Protein AF-A0A2M8G5U4-F1 (afdb_monomer)

Solvent-accessible surface area (backbone atoms only — not comparable to full-atom values): 11042 Å² total; per-residue (Å²): 136,92,86,75,93,82,59,71,78,58,53,56,62,58,50,61,68,70,54,58,70,67,61,55,54,51,52,50,53,53,51,52,53,51,50,48,44,66,64,45,45,56,54,50,53,53,50,54,53,47,53,55,52,69,68,49,70,50,72,63,60,61,50,44,67,61,47,53,58,54,68,70,68,48,80,87,86,58,86,77,74,82,87,77,44,74,33,78,50,57,68,42,53,62,38,82,80,52,45,62,57,52,52,51,54,42,56,74,68,64,42,69,32,37,41,36,67,15,19,52,23,77,44,15,44,57,67,55,51,46,54,51,46,47,62,49,62,74,66,78,54,57,70,46,73,36,55,22,62,31,24,20,21,71,72,97,56,80,38,55,64,42,41,36,74,73,77,41,72,60,58,54,69,52,76,56,93,96,44,81,46,77,48,75,56,78,58,115

pLDDT: mean 82.1, std 15.96, range [42.84, 98.25]

InterPro domains:
  IPR004843 Calcineurin-like, phosphoesterase domain [PF00149] (84-174)
  IPR029052 Metallo-dependent phosphatase-like [G3DSA:3.60.21.10] (84-187)
  IPR029052 Metallo-dependent phosphatase-like [SSF56300] (84-188)
  IPR051918 Serine/threonine-protein phosphatase CPPED1 [PTHR43143] (97-186)

Sequence (188 aa):
MKTSHRQSKNNFARWMQKIPAFFKVLGFIIFLTLIFIIIYGPQKAWWEAKSEIEGFVSPTGYAQSFIDPLLKSGPKDQPSEIQFKVGLVSDSHADAQYYPKILEKIKEEKVNFIIHLGDFVDAGSIKDLTEAKKLLDDLDIKYYTVCGNHDHNFWPVRETKNYQSVFGDLYYSFDYQNVHFTILNNSS

Secondary structure (DSSP, 8-state):
---STTSHHHHHHHHHTTS-HHHHHHHHHHHHHHHHHHHHHHHHHHHHHHHHHHHS--HHHHHHHHHHHHHHHS-SSS-------EEEE---TT-TTTHHHHHHHHHHTT-SEEEE-S--SSS--HHHHHHHHHHHHTTTS-EEE---STTSB-SSS-BSHHHHHHH--SSEEEEETTEEEEE-----

Foldseek 3Di:
DDDDPPPPVVVVVVVVVPDPPVVVVVVVVVVVVVVCCVVCVVVVVVVVVVVVVVVCPDPVNVVCVVVVVVVVPPDPPDDPDPPFAEAEEEQCQLVPPPPLVSLVVSVVVVGQEYEYEENQHQALDLVSLQVSVVSVVVSVHHYHYAYALRNFHNPDDRHCVSVCVRRNDNWDWDDDDPDIGTHHYPRD

Nearest PDB structures (foldseek):
  3pg8-assembly1_A  TM=6.797E-01  e=4.425E-01  Thermotoga maritima
  2wo5-assembly1_B  TM=5.069E-01  e=6.114E-01  Escherichia coli BL21(DE3)
  8ih8-assembly1_A  TM=5.401E-01  e=1.512E+00  Mycobacterium tuberculosis H37Rv
  7l9r-assembly1_B-2  TM=3.731E-01  e=4.721E-01  Entamoeba histolytica HM-1:IMSS
  3lch-assembly1_C  TM=5.963E-01  e=6.272E+00  Escherichia coli K-12

Organism: NCBI:txid1975076

Mean predicted aligned error: 16.03 Å

Radius of gyration: 31.76 Å; Cα contacts (8 Å, |Δi|>4): 192; chains: 1; bounding box: 89×72×50 Å

Structure (mmCIF, N/CA/C/O backbone):
data_AF-A0A2M8G5U4-F1
#
_entry.id   AF-A0A2M8G5U4-F1
#
loop_
_atom_site.group_PDB
_atom_site.id
_atom_site.type_symbol
_atom_site.label_atom_id
_atom_site.label_alt_id
_atom_site.label_comp_id
_atom_site.label_asym_id
_atom_site.label_entity_id
_atom_site.label_seq_id
_atom_site.pdbx_PDB_ins_code
_atom_site.Cartn_x
_atom_site.Cartn_y
_atom_site.Cartn_z
_atom_site.occupancy
_atom_site.B_iso_or_equiv
_atom_site.auth_seq_id
_atom_site.auth_comp_id
_atom_site.auth_asym_id
_atom_site.auth_atom_id
_atom_site.pdbx_PDB_model_num
ATOM 1 N N . MET A 1 1 ? 68.588 48.651 -3.001 1.00 42.84 1 MET A N 1
ATOM 2 C CA . MET A 1 1 ? 67.957 49.725 -3.803 1.00 42.84 1 MET A CA 1
ATOM 3 C C . MET A 1 1 ? 66.455 49.474 -3.869 1.00 42.84 1 MET A C 1
ATOM 5 O O . MET A 1 1 ? 66.050 48.407 -4.307 1.00 42.84 1 MET A O 1
ATOM 9 N N . LYS A 1 2 ? 65.642 50.409 -3.357 1.00 53.12 2 LYS A N 1
ATOM 10 C CA . LYS A 1 2 ? 64.173 50.429 -3.479 1.00 53.12 2 LYS A CA 1
ATOM 11 C C . LYS A 1 2 ? 63.805 51.003 -4.850 1.00 53.12 2 LYS A C 1
ATOM 13 O O . LYS A 1 2 ? 64.238 52.121 -5.086 1.00 53.12 2 LYS A O 1
ATOM 18 N N . THR A 1 3 ? 62.981 50.301 -5.639 1.00 55.31 3 THR A N 1
ATOM 19 C CA . THR A 1 3 ? 61.895 50.829 -6.510 1.00 55.31 3 THR A CA 1
ATOM 20 C C . THR A 1 3 ? 61.484 49.789 -7.566 1.00 55.31 3 THR A C 1
ATOM 22 O O . THR A 1 3 ? 62.204 49.561 -8.525 1.00 55.31 3 THR A O 1
ATOM 25 N N . SER A 1 4 ? 60.290 49.198 -7.453 1.00 55.97 4 SER A N 1
ATOM 26 C CA . SER A 1 4 ? 59.566 48.707 -8.653 1.00 55.97 4 SER A CA 1
ATOM 27 C C . SER A 1 4 ? 58.063 48.485 -8.437 1.00 55.97 4 SER A C 1
ATOM 29 O O . SER A 1 4 ? 57.297 48.469 -9.393 1.00 55.97 4 SER A O 1
ATOM 31 N N . HIS A 1 5 ? 57.576 48.418 -7.194 1.00 52.91 5 HIS A N 1
ATOM 32 C CA . HIS A 1 5 ? 56.178 48.059 -6.912 1.00 52.91 5 HIS A CA 1
ATOM 33 C C . HIS A 1 5 ? 55.149 49.215 -6.943 1.00 52.91 5 HIS A C 1
ATOM 35 O O . HIS A 1 5 ? 54.080 49.116 -6.346 1.00 52.91 5 HIS A O 1
ATOM 41 N N . ARG A 1 6 ? 55.441 50.332 -7.633 1.00 52.75 6 ARG A N 1
ATOM 42 C CA . ARG A 1 6 ? 54.547 51.515 -7.719 1.00 52.75 6 ARG A CA 1
ATOM 43 C C . ARG A 1 6 ? 54.184 51.930 -9.154 1.00 52.75 6 ARG A C 1
ATOM 45 O O . ARG A 1 6 ? 53.763 53.061 -9.365 1.00 52.75 6 ARG A O 1
ATOM 52 N N . GLN A 1 7 ? 54.354 51.051 -10.147 1.00 56.25 7 GLN A N 1
ATOM 53 C CA . GLN A 1 7 ? 54.157 51.413 -11.562 1.00 56.25 7 GLN A CA 1
ATOM 54 C C . GLN A 1 7 ? 52.876 50.848 -12.207 1.00 56.25 7 GLN A C 1
ATOM 56 O O . GLN A 1 7 ? 52.373 51.452 -13.150 1.00 56.25 7 GLN A O 1
ATOM 61 N N . SER A 1 8 ? 52.280 49.761 -11.695 1.00 56.25 8 SER A N 1
ATOM 62 C CA . SER A 1 8 ? 51.132 49.118 -12.369 1.00 56.25 8 SER A CA 1
ATOM 63 C C . SER A 1 8 ? 49.784 49.822 -12.148 1.00 56.25 8 SER A C 1
ATOM 65 O O . SER A 1 8 ? 48.989 49.916 -13.082 1.00 56.25 8 SER A O 1
ATOM 67 N N . LYS A 1 9 ? 49.532 50.400 -10.962 1.00 54.56 9 LYS A N 1
ATOM 68 C CA . LYS A 1 9 ? 48.259 51.093 -10.656 1.00 54.56 9 LYS A CA 1
ATOM 69 C C . LYS A 1 9 ? 48.030 52.359 -11.496 1.00 54.56 9 LYS A C 1
ATOM 71 O O . LYS A 1 9 ? 46.889 52.740 -11.736 1.00 54.56 9 LYS A O 1
ATOM 76 N N . ASN A 1 10 ? 49.098 52.978 -12.001 1.00 59.03 10 ASN A N 1
ATOM 77 C CA . ASN A 1 10 ? 49.014 54.228 -12.763 1.00 59.03 10 ASN A CA 1
ATOM 78 C C . ASN A 1 10 ? 48.713 54.009 -14.256 1.00 59.03 10 ASN A C 1
ATOM 80 O O . ASN A 1 10 ? 48.224 54.923 -14.917 1.00 59.03 10 ASN A O 1
ATOM 84 N N . ASN A 1 11 ? 48.961 52.809 -14.791 1.00 63.50 11 ASN A N 1
ATOM 85 C CA . ASN A 1 11 ? 48.770 52.526 -16.217 1.00 63.50 11 ASN A CA 1
ATOM 86 C C . ASN A 1 11 ? 47.289 52.361 -16.582 1.00 63.50 11 ASN A C 1
ATOM 88 O O . ASN A 1 11 ? 46.861 52.833 -17.633 1.00 63.50 11 ASN A O 1
ATOM 92 N N . PHE A 1 12 ? 46.491 51.776 -15.687 1.00 66.31 12 PHE A N 1
ATOM 93 C CA . PHE A 1 12 ? 45.056 51.592 -15.902 1.00 66.31 12 PHE A CA 1
ATOM 94 C C . PHE A 1 12 ? 44.285 52.920 -15.877 1.00 66.31 12 PHE A C 1
ATOM 96 O O . PHE A 1 12 ? 43.531 53.219 -16.800 1.00 66.31 12 PHE A O 1
ATOM 103 N N . ALA A 1 13 ? 44.535 53.771 -14.875 1.00 68.00 13 ALA A N 1
ATOM 104 C CA . ALA A 1 13 ? 43.906 55.090 -14.777 1.00 68.00 13 ALA A CA 1
ATOM 105 C C . ALA A 1 13 ? 44.233 55.982 -15.992 1.00 68.00 13 ALA A C 1
ATOM 107 O O . ALA A 1 13 ? 43.374 56.698 -16.505 1.00 68.00 13 ALA A O 1
ATOM 108 N N . ARG A 1 14 ? 45.467 55.890 -16.500 1.00 67.12 14 ARG A N 1
ATOM 109 C CA . ARG A 1 14 ? 45.939 56.653 -17.662 1.00 67.12 14 ARG A CA 1
ATOM 110 C C . ARG A 1 14 ? 45.396 56.112 -18.991 1.00 67.12 14 ARG A C 1
ATOM 112 O O . ARG A 1 14 ? 45.185 56.884 -19.921 1.00 67.12 14 ARG A O 1
ATOM 119 N N . TRP A 1 15 ? 45.127 54.809 -19.078 1.00 66.81 15 TRP A N 1
ATOM 120 C CA . TRP A 1 15 ? 44.434 54.187 -20.210 1.00 66.81 15 TRP A CA 1
ATOM 121 C C . TRP A 1 15 ? 42.936 54.535 -20.225 1.00 66.81 15 TRP A C 1
ATOM 123 O O . TRP A 1 15 ? 42.412 54.940 -21.260 1.00 66.81 15 TRP A O 1
ATOM 133 N N . MET A 1 16 ? 42.277 54.530 -19.060 1.00 64.44 16 MET A N 1
ATOM 134 C CA . MET A 1 16 ? 40.883 54.972 -18.890 1.00 64.44 16 MET A CA 1
ATOM 135 C C . MET A 1 16 ? 40.661 56.424 -19.335 1.00 64.44 16 MET A C 1
ATOM 137 O O . MET A 1 16 ? 39.598 56.766 -19.852 1.00 64.44 16 MET A O 1
ATOM 141 N N . GLN A 1 17 ? 41.658 57.300 -19.191 1.00 71.62 17 GLN A N 1
ATOM 142 C CA . GLN A 1 17 ? 41.578 58.681 -19.681 1.00 71.62 17 GLN A CA 1
ATOM 143 C C . GLN A 1 17 ? 41.544 58.793 -21.216 1.00 71.62 17 GLN A C 1
ATOM 145 O O . GLN A 1 17 ? 40.996 59.769 -21.715 1.00 71.62 17 GLN A O 1
ATOM 150 N N . LYS A 1 18 ? 42.051 57.797 -21.958 1.00 71.25 18 LYS A N 1
ATOM 151 C CA . LYS A 1 18 ? 42.082 57.789 -23.435 1.00 71.25 18 LYS A CA 1
ATOM 152 C C . LYS A 1 18 ? 40.804 57.258 -24.090 1.00 71.25 18 LYS A C 1
ATOM 154 O O . LYS A 1 18 ? 40.656 57.374 -25.302 1.00 71.25 18 LYS A O 1
ATOM 159 N N . ILE A 1 19 ? 39.889 56.679 -23.314 1.00 72.56 19 ILE A N 1
ATOM 160 C CA . ILE A 1 19 ? 38.604 56.196 -23.826 1.00 72.56 19 ILE A CA 1
ATOM 161 C C . ILE A 1 19 ? 37.697 57.409 -24.109 1.00 72.56 19 ILE A C 1
ATOM 163 O O . ILE A 1 19 ? 37.487 58.214 -23.188 1.00 72.56 19 ILE A O 1
ATOM 167 N N . PRO A 1 20 ? 37.138 57.548 -25.331 1.00 76.00 20 PRO A N 1
ATOM 168 C CA . PRO A 1 20 ? 36.215 58.631 -25.665 1.00 76.00 20 PRO A CA 1
ATOM 169 C C . PRO A 1 20 ? 35.034 58.671 -24.691 1.00 76.00 20 PRO A C 1
ATOM 171 O O . PRO A 1 20 ? 34.515 57.625 -24.299 1.00 76.00 20 PRO A O 1
ATOM 174 N N . ALA A 1 21 ? 34.588 59.872 -24.309 1.00 71.25 21 ALA A N 1
ATOM 175 C CA . ALA A 1 21 ? 33.538 60.061 -23.301 1.00 71.25 21 ALA A CA 1
ATOM 176 C C . ALA A 1 21 ? 32.257 59.258 -23.603 1.00 71.25 21 ALA A C 1
ATOM 178 O O . ALA A 1 21 ? 31.647 58.710 -22.689 1.00 71.25 21 ALA A O 1
ATOM 179 N N . PHE A 1 22 ? 31.920 59.098 -24.887 1.00 67.75 22 PHE A N 1
ATOM 180 C CA . PHE A 1 22 ? 30.793 58.291 -25.354 1.00 67.75 22 PHE A CA 1
ATOM 181 C C . PHE A 1 22 ? 30.828 56.834 -24.854 1.00 67.75 22 PHE A C 1
ATOM 183 O O . PHE A 1 22 ? 29.831 56.337 -24.340 1.00 67.75 22 PHE A O 1
ATOM 190 N N . PHE A 1 23 ? 31.985 56.164 -24.903 1.00 68.06 23 PHE A N 1
ATOM 191 C CA . PHE A 1 23 ? 32.111 54.769 -24.458 1.00 68.06 23 PHE A CA 1
ATOM 192 C C . PHE A 1 23 ? 32.043 54.619 -22.932 1.00 68.06 23 PHE A C 1
ATOM 194 O O . PHE A 1 23 ? 31.631 53.572 -22.437 1.00 68.06 23 PHE A O 1
ATOM 201 N N . LYS A 1 24 ? 32.388 55.669 -22.176 1.00 69.19 24 LYS A N 1
ATOM 202 C CA . LYS A 1 24 ? 32.232 55.688 -20.711 1.00 69.19 24 LYS A CA 1
ATOM 203 C C . LYS A 1 24 ? 30.765 55.798 -20.311 1.00 69.19 24 LYS A C 1
ATOM 205 O O . LYS A 1 24 ? 30.331 55.087 -19.412 1.00 69.19 24 LYS A O 1
ATOM 210 N N . VAL A 1 25 ? 30.007 56.650 -21.003 1.00 76.19 25 VAL A N 1
ATOM 211 C CA . VAL A 1 25 ? 28.562 56.803 -20.786 1.00 76.19 25 VAL A CA 1
ATOM 212 C C . VAL A 1 25 ? 27.826 55.528 -21.196 1.00 76.19 25 VAL A C 1
ATOM 214 O O . VAL A 1 25 ? 27.019 55.022 -20.423 1.00 76.19 25 VAL A O 1
ATOM 217 N N . LEU A 1 26 ? 28.162 54.950 -22.353 1.00 76.62 26 LEU A N 1
ATOM 218 C CA . LEU A 1 26 ? 27.550 53.705 -22.819 1.00 76.62 26 LEU A CA 1
ATOM 219 C C . LEU A 1 26 ? 27.842 52.527 -21.875 1.00 76.62 26 LEU A C 1
ATOM 221 O O . LEU A 1 26 ? 26.929 51.790 -21.514 1.00 76.62 26 LEU A O 1
ATOM 225 N N . GLY A 1 27 ? 29.089 52.384 -21.414 1.00 76.88 27 GLY A N 1
ATOM 226 C CA . GLY A 1 27 ? 29.456 51.361 -20.431 1.00 76.88 27 GLY A CA 1
ATOM 227 C C . GLY A 1 27 ? 28.743 51.540 -19.087 1.00 76.88 27 GLY A C 1
ATOM 228 O O . GLY A 1 27 ? 28.325 50.557 -18.479 1.00 76.88 27 GLY A O 1
ATOM 229 N N . PHE A 1 28 ? 28.541 52.785 -18.648 1.00 79.12 28 PHE A N 1
ATOM 230 C CA . PHE A 1 28 ? 27.794 53.090 -17.429 1.00 79.12 28 PHE A CA 1
ATOM 231 C C . PHE A 1 28 ? 26.299 52.763 -17.562 1.00 79.12 28 PHE A C 1
ATOM 233 O O . PHE A 1 28 ? 25.725 52.181 -16.646 1.00 79.12 28 PHE A O 1
ATOM 240 N N . ILE A 1 29 ? 25.683 53.054 -18.713 1.00 84.25 29 ILE A N 1
ATOM 241 C CA . ILE A 1 29 ? 24.286 52.682 -18.990 1.00 84.25 29 ILE A CA 1
ATOM 242 C C . ILE A 1 29 ? 24.127 51.159 -18.968 1.00 84.25 29 ILE A C 1
ATOM 244 O O . ILE A 1 29 ? 23.244 50.664 -18.272 1.00 84.25 29 ILE A O 1
ATOM 248 N N . ILE A 1 30 ? 25.016 50.418 -19.644 1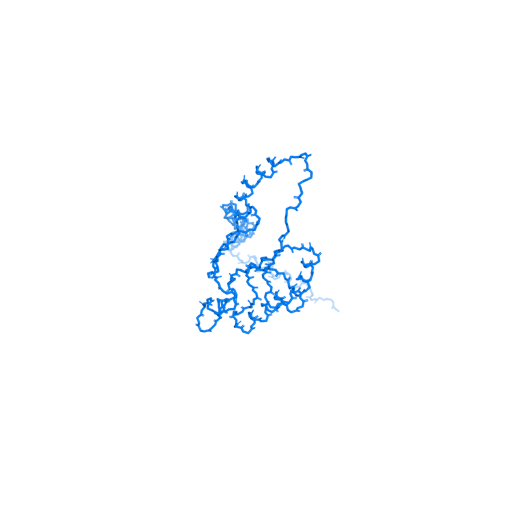.00 84.12 30 ILE A N 1
ATOM 249 C CA . ILE A 1 30 ? 24.994 48.945 -19.656 1.00 84.12 30 ILE A CA 1
ATOM 250 C C . ILE A 1 30 ? 25.124 48.389 -18.231 1.00 84.12 30 ILE A C 1
ATOM 252 O O . ILE A 1 30 ? 24.361 47.506 -17.836 1.00 84.12 30 ILE A O 1
ATOM 256 N N . PHE A 1 31 ? 26.045 48.938 -17.436 1.00 81.56 31 PHE A N 1
ATOM 257 C CA . PHE A 1 31 ? 26.243 48.545 -16.041 1.00 81.56 31 PHE A CA 1
ATOM 258 C C . PHE A 1 31 ? 24.991 48.776 -15.181 1.00 81.56 31 PHE A C 1
ATOM 260 O O . PHE A 1 31 ? 24.597 47.884 -14.429 1.00 81.56 31 PHE A O 1
ATOM 267 N N . LEU A 1 32 ? 24.318 49.921 -15.333 1.00 86.69 32 LEU A N 1
ATOM 268 C CA . LEU A 1 32 ? 23.066 50.202 -14.625 1.00 86.69 32 LEU A CA 1
ATOM 269 C C . LEU A 1 32 ? 21.927 49.271 -15.060 1.00 86.69 32 LEU A C 1
ATOM 271 O O . LEU A 1 32 ? 21.192 48.784 -14.203 1.00 86.69 32 LEU A O 1
ATOM 275 N N . THR A 1 33 ? 21.802 48.960 -16.354 1.00 82.00 33 THR A N 1
ATOM 276 C CA . THR A 1 33 ? 20.812 47.974 -16.823 1.00 82.00 33 THR A CA 1
ATOM 277 C C . THR A 1 33 ? 21.080 46.572 -16.280 1.00 82.00 33 THR A C 1
ATOM 279 O O . THR A 1 33 ? 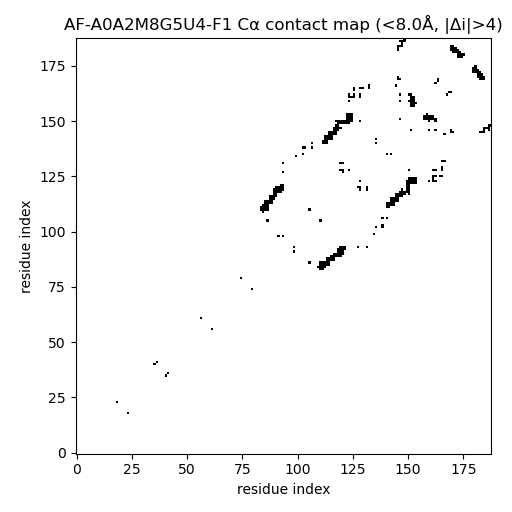20.136 45.888 -15.896 1.00 82.00 33 THR A O 1
ATOM 282 N N . LEU A 1 34 ? 22.344 46.148 -16.175 1.00 82.12 34 LEU A N 1
ATOM 283 C CA . LEU A 1 34 ? 22.690 44.848 -15.592 1.00 82.12 34 LEU A CA 1
ATOM 284 C C . LEU A 1 34 ? 22.364 44.792 -14.094 1.00 82.12 34 LEU A C 1
ATOM 286 O O . LEU A 1 34 ? 21.792 43.805 -13.639 1.00 82.12 34 LEU A O 1
ATOM 290 N N . ILE A 1 35 ? 22.646 45.860 -13.339 1.00 82.88 35 ILE A N 1
ATOM 291 C CA . ILE A 1 35 ? 22.245 45.968 -11.926 1.00 82.88 35 ILE A CA 1
ATOM 292 C C . ILE A 1 35 ? 20.723 45.899 -11.787 1.00 82.88 35 ILE A C 1
ATOM 294 O O . ILE A 1 35 ? 20.221 45.184 -10.924 1.00 82.88 35 ILE A O 1
ATOM 298 N N . PHE A 1 36 ? 19.984 46.601 -12.647 1.00 81.12 36 PHE A N 1
ATOM 299 C CA . PHE A 1 36 ? 18.525 46.581 -12.619 1.00 81.12 36 PHE A CA 1
ATOM 300 C C . PHE A 1 36 ? 17.972 45.171 -12.875 1.00 81.12 36 PHE A C 1
ATOM 302 O O . PHE A 1 36 ? 17.092 44.720 -12.148 1.00 81.12 36 PHE A O 1
ATOM 309 N N . ILE A 1 37 ? 18.530 44.432 -13.839 1.00 80.50 37 ILE A N 1
ATOM 310 C CA . ILE A 1 37 ? 18.148 43.036 -14.104 1.00 80.50 37 ILE A CA 1
ATOM 311 C C . ILE A 1 37 ? 18.493 42.130 -12.915 1.00 80.50 37 ILE A C 1
ATOM 313 O O . ILE A 1 37 ? 17.693 41.272 -12.566 1.00 80.50 37 ILE A O 1
ATOM 317 N N . ILE A 1 38 ? 19.639 42.318 -12.257 1.00 78.81 38 ILE A N 1
ATOM 318 C CA . ILE A 1 38 ? 20.033 41.496 -11.100 1.00 78.81 38 ILE A CA 1
ATOM 319 C C . ILE A 1 38 ? 19.140 41.764 -9.883 1.00 78.81 38 ILE A C 1
ATOM 321 O O . ILE A 1 38 ? 18.803 40.831 -9.163 1.00 78.81 38 ILE A O 1
ATOM 325 N N . ILE A 1 39 ? 18.748 43.018 -9.648 1.00 75.75 39 ILE A N 1
ATOM 326 C CA . ILE A 1 39 ? 17.911 43.385 -8.498 1.00 75.75 39 ILE A CA 1
ATOM 327 C C . ILE A 1 39 ? 16.446 43.009 -8.749 1.00 75.75 39 ILE A C 1
ATOM 329 O O . ILE A 1 39 ? 15.813 42.385 -7.901 1.00 75.75 39 ILE A O 1
ATOM 333 N N . TYR A 1 40 ? 15.904 43.358 -9.916 1.00 74.88 40 TYR A N 1
ATOM 334 C CA . TYR A 1 40 ? 14.467 43.255 -10.186 1.00 74.88 40 TYR A CA 1
ATOM 335 C C . TYR A 1 40 ? 14.074 42.045 -11.036 1.00 74.88 40 TYR A C 1
ATOM 337 O O . TYR A 1 40 ? 12.925 41.611 -10.979 1.00 74.88 40 TYR A O 1
ATOM 345 N N . GLY A 1 41 ? 15.002 41.468 -11.802 1.00 73.31 41 GLY A N 1
ATOM 346 C CA . GLY A 1 41 ? 14.764 40.263 -12.601 1.00 73.31 41 GLY A CA 1
ATOM 347 C C . GLY A 1 41 ? 14.342 39.062 -11.751 1.00 73.31 41 GLY A C 1
ATOM 348 O O . GLY A 1 41 ? 13.304 38.472 -12.052 1.00 73.31 41 GLY A O 1
ATOM 349 N N . PRO A 1 42 ? 15.049 38.742 -10.647 1.00 75.44 42 PRO A N 1
ATOM 350 C CA . PRO A 1 42 ? 14.599 37.723 -9.711 1.00 75.44 42 PRO A CA 1
ATOM 351 C C . PRO A 1 42 ? 13.240 38.100 -9.129 1.00 75.44 42 PRO A C 1
ATOM 353 O O . PRO A 1 42 ? 12.311 37.314 -9.203 1.00 75.44 42 PRO A O 1
ATOM 356 N N . GLN A 1 43 ? 13.060 39.324 -8.639 1.00 69.94 43 GLN A N 1
ATOM 357 C CA . GLN A 1 43 ? 11.813 39.719 -7.984 1.00 69.94 43 GLN A CA 1
ATOM 358 C C . GLN A 1 43 ? 10.573 39.574 -8.889 1.00 69.94 43 GLN A C 1
ATOM 360 O O . GLN A 1 43 ? 9.521 39.154 -8.412 1.00 69.94 43 GLN A O 1
ATOM 365 N N . LYS A 1 44 ? 10.702 39.848 -10.195 1.00 71.88 44 LYS A N 1
ATOM 366 C CA . LYS A 1 44 ? 9.640 39.627 -11.190 1.00 71.88 44 LYS A CA 1
ATOM 367 C C . LYS A 1 44 ? 9.363 38.140 -11.426 1.00 71.88 44 LYS A C 1
ATOM 369 O O . LYS A 1 44 ? 8.206 37.743 -11.396 1.00 71.88 44 LYS A O 1
ATOM 374 N N . ALA A 1 45 ? 10.406 37.325 -11.590 1.00 71.25 45 ALA A N 1
ATOM 375 C CA . ALA A 1 45 ? 10.262 35.875 -11.744 1.00 71.25 45 ALA A CA 1
ATOM 376 C C . ALA A 1 45 ? 9.641 35.225 -10.494 1.00 71.25 45 ALA A C 1
ATOM 378 O O . ALA A 1 45 ? 8.778 34.361 -10.596 1.00 71.25 45 ALA A O 1
ATOM 379 N N . TRP A 1 46 ? 10.028 35.697 -9.308 1.00 59.00 46 TRP A N 1
ATOM 380 C CA . TRP A 1 46 ? 9.442 35.298 -8.031 1.00 59.00 46 TRP A CA 1
ATOM 381 C C . TRP A 1 46 ? 7.975 35.737 -7.904 1.00 59.00 46 TRP A C 1
ATOM 383 O O . TRP A 1 46 ? 7.172 34.989 -7.357 1.00 59.00 46 TRP A O 1
ATOM 393 N N . TRP A 1 47 ? 7.602 36.916 -8.413 1.00 60.50 47 TRP A N 1
ATOM 394 C CA . TRP A 1 47 ? 6.210 37.382 -8.439 1.00 60.50 47 TRP A CA 1
ATOM 395 C C . TRP A 1 47 ? 5.335 36.560 -9.396 1.00 60.50 47 TRP A C 1
ATOM 397 O O . TRP A 1 47 ? 4.245 36.142 -9.017 1.00 60.50 47 TRP A O 1
ATOM 407 N N . GLU A 1 48 ? 5.819 36.292 -10.609 1.00 71.50 48 GLU A N 1
ATOM 408 C CA . GLU A 1 48 ? 5.110 35.479 -11.606 1.00 71.50 48 GLU A CA 1
ATOM 409 C C . GLU A 1 48 ? 4.930 34.035 -11.105 1.00 71.50 48 GLU A C 1
ATOM 411 O O . GLU A 1 48 ? 3.800 33.551 -11.047 1.00 71.50 48 GLU A O 1
ATOM 416 N N . ALA A 1 49 ? 5.993 33.405 -10.591 1.00 64.75 49 ALA A N 1
ATOM 417 C CA . ALA A 1 49 ? 5.921 32.070 -9.992 1.00 64.75 49 ALA A CA 1
ATOM 418 C C . ALA A 1 49 ? 4.988 32.015 -8.770 1.00 64.75 49 ALA A C 1
ATOM 420 O O . ALA A 1 49 ? 4.227 31.065 -8.602 1.00 64.75 49 ALA A O 1
ATOM 421 N N . LYS A 1 50 ? 4.997 33.048 -7.917 1.00 60.84 50 LYS A N 1
ATOM 422 C CA . LYS A 1 50 ? 4.078 33.138 -6.778 1.00 60.84 50 LYS A CA 1
ATOM 423 C C . LYS A 1 50 ? 2.620 33.255 -7.230 1.00 60.84 50 LYS A C 1
ATOM 425 O O . LYS A 1 50 ? 1.771 32.615 -6.627 1.00 60.84 50 LYS A O 1
ATOM 430 N N . SER A 1 51 ? 2.331 34.011 -8.290 1.00 62.62 51 SER A N 1
ATOM 431 C CA . SER A 1 51 ? 0.967 34.135 -8.822 1.00 62.62 51 SER A CA 1
ATOM 432 C C . SER A 1 51 ? 0.435 32.830 -9.430 1.00 62.62 51 SER A C 1
ATOM 434 O O . SER A 1 51 ? -0.747 32.527 -9.282 1.00 62.62 51 SER A O 1
ATOM 436 N N . GLU A 1 52 ? 1.304 32.017 -10.036 1.00 64.25 52 GLU A N 1
ATOM 437 C CA . GLU A 1 52 ? 0.954 30.673 -10.517 1.00 64.25 52 GLU A CA 1
ATOM 438 C C . GLU A 1 52 ? 0.699 29.700 -9.355 1.00 64.25 52 GLU A C 1
ATOM 440 O O . GLU A 1 52 ? -0.261 28.931 -9.394 1.00 64.25 52 GLU A O 1
ATOM 445 N N . ILE A 1 53 ? 1.497 29.780 -8.283 1.00 57.44 53 ILE A N 1
ATOM 446 C CA . ILE A 1 53 ? 1.320 28.974 -7.063 1.00 57.44 53 ILE A CA 1
ATOM 447 C C . ILE A 1 53 ? 0.063 29.392 -6.284 1.00 57.44 53 ILE A C 1
ATOM 449 O O . ILE A 1 53 ? -0.650 28.535 -5.778 1.00 57.44 53 ILE A O 1
ATOM 453 N N . GLU A 1 54 ? -0.240 30.689 -6.190 1.00 55.00 54 GLU A N 1
ATOM 454 C CA . GLU A 1 54 ? -1.443 31.195 -5.510 1.00 55.00 54 GLU A CA 1
ATOM 455 C C . GLU A 1 54 ? -2.727 30.946 -6.322 1.00 55.00 54 GLU A C 1
ATOM 457 O O . GLU A 1 54 ? -3.799 30.789 -5.739 1.00 55.00 54 GLU A O 1
ATOM 462 N N . GLY A 1 55 ? -2.630 30.867 -7.656 1.00 53.56 55 GLY A N 1
ATOM 463 C CA . GLY A 1 55 ? -3.724 30.435 -8.534 1.00 53.56 55 GLY A CA 1
ATOM 464 C C . GLY A 1 55 ? -3.965 28.920 -8.509 1.00 53.56 55 GLY A C 1
ATOM 465 O O . GLY A 1 55 ? -5.086 28.466 -8.747 1.00 53.56 55 GLY A O 1
ATOM 466 N N . PHE A 1 56 ? -2.940 28.134 -8.171 1.00 44.06 56 PHE A N 1
ATOM 467 C CA . PHE A 1 56 ? -3.063 26.713 -7.874 1.00 44.06 56 PHE A CA 1
ATOM 468 C C . PHE A 1 56 ? -3.557 26.543 -6.435 1.00 44.06 56 PHE A C 1
ATOM 470 O O . PHE A 1 56 ? -2.785 26.328 -5.501 1.00 44.06 56 PHE A O 1
ATOM 477 N N . VAL A 1 57 ? -4.876 26.626 -6.239 1.00 52.47 57 VAL A N 1
ATOM 478 C CA . VAL A 1 57 ? -5.490 26.110 -5.010 1.00 52.47 57 VAL A CA 1
ATOM 479 C C . VAL A 1 57 ? -5.106 24.640 -4.938 1.00 52.47 57 VAL A C 1
ATOM 481 O O . VAL A 1 57 ? -5.602 23.824 -5.717 1.00 52.47 57 VAL A O 1
ATOM 484 N N . SER A 1 58 ? -4.186 24.302 -4.036 1.00 45.59 58 SER A N 1
ATOM 485 C CA . SER A 1 58 ? -3.823 22.914 -3.811 1.00 45.59 58 SER A CA 1
ATOM 486 C C . SER A 1 58 ? -5.114 22.132 -3.539 1.00 45.59 58 SER A C 1
ATOM 488 O O . SER A 1 58 ? -5.984 22.630 -2.813 1.00 45.59 58 SER A O 1
ATOM 490 N N . PRO A 1 59 ? -5.280 20.912 -4.078 1.00 53.22 59 PRO A N 1
ATOM 491 C CA . PRO A 1 59 ? -6.460 20.086 -3.806 1.00 53.22 59 PRO A CA 1
ATOM 492 C C . PRO A 1 59 ? -6.768 19.969 -2.302 1.00 53.22 59 PRO A C 1
ATOM 494 O O . PRO A 1 59 ? -7.922 19.840 -1.899 1.00 53.22 59 PRO A O 1
ATOM 497 N N . THR A 1 60 ? -5.734 20.111 -1.467 1.00 53.44 60 THR A N 1
ATOM 498 C CA . THR A 1 60 ? -5.826 20.187 -0.011 1.00 53.44 60 THR A CA 1
ATOM 499 C C . THR A 1 60 ? -6.620 21.393 0.502 1.00 53.44 60 THR A C 1
ATOM 501 O O . THR A 1 60 ? -7.430 21.209 1.399 1.00 53.44 60 THR A O 1
ATOM 504 N N . GLY A 1 61 ? -6.471 22.600 -0.057 1.00 53.09 61 GLY A N 1
ATOM 505 C CA . GLY A 1 61 ? -7.192 23.798 0.401 1.00 53.09 61 GLY A CA 1
ATOM 506 C C . GLY A 1 61 ? -8.690 23.759 0.085 1.00 53.09 61 GLY A C 1
ATOM 507 O O . GLY A 1 61 ? -9.516 24.122 0.924 1.00 53.09 61 GLY A O 1
ATOM 508 N N . TYR A 1 62 ? -9.048 23.244 -1.096 1.00 55.84 62 TYR A N 1
ATOM 509 C CA . TYR A 1 62 ? -10.447 23.014 -1.460 1.00 55.84 62 TYR A CA 1
ATOM 510 C C . TYR A 1 62 ? -11.072 21.950 -0.553 1.00 55.84 62 TYR A C 1
ATOM 512 O O . TYR A 1 62 ? -12.098 22.219 0.068 1.00 55.84 62 TYR A O 1
ATOM 520 N N . ALA A 1 63 ? -10.419 20.796 -0.377 1.00 57.19 63 ALA A N 1
ATOM 521 C CA . ALA A 1 63 ? -10.890 19.744 0.524 1.00 57.19 63 ALA A CA 1
ATOM 522 C C . ALA A 1 63 ? -11.032 20.234 1.978 1.00 57.19 63 ALA A C 1
ATOM 524 O O . ALA A 1 63 ? -12.044 19.956 2.622 1.00 57.19 63 ALA A O 1
ATOM 525 N N . GLN A 1 64 ? -10.078 21.030 2.474 1.00 56.38 64 GLN A N 1
ATOM 526 C CA . GLN A 1 64 ? -10.112 21.573 3.834 1.00 56.38 64 GLN A CA 1
ATOM 527 C C . GLN A 1 64 ? -11.363 22.426 4.085 1.00 56.38 64 GLN A C 1
ATOM 529 O O . GLN A 1 64 ? -11.967 22.329 5.150 1.00 56.38 64 GLN A O 1
ATOM 534 N N . SER A 1 65 ? -11.815 23.195 3.087 1.00 70.88 65 SER A N 1
ATOM 535 C CA . SER A 1 65 ? -13.016 24.035 3.207 1.00 70.88 65 SER A CA 1
ATOM 536 C C . SER A 1 65 ? -14.321 23.244 3.398 1.00 70.88 65 SER A C 1
ATOM 538 O O . SER A 1 65 ? -15.256 23.761 4.011 1.00 70.88 65 SER A O 1
ATOM 540 N N . PHE A 1 66 ? -14.376 21.984 2.946 1.00 67.50 66 PHE A N 1
ATOM 541 C CA . PHE A 1 66 ? -15.504 21.070 3.182 1.00 67.50 66 PHE A CA 1
ATOM 542 C C . PHE A 1 66 ? -15.325 20.232 4.452 1.00 67.50 66 PHE A C 1
ATOM 544 O O . PHE A 1 66 ? -16.303 19.938 5.138 1.00 67.50 66 PHE A O 1
ATOM 551 N N . ILE A 1 67 ? -14.085 19.867 4.786 1.00 60.34 67 ILE A N 1
ATOM 552 C CA . ILE A 1 67 ? -13.759 19.051 5.962 1.00 60.34 67 ILE A CA 1
ATOM 553 C C . ILE A 1 67 ? -13.910 19.863 7.256 1.00 60.34 67 ILE A C 1
ATOM 555 O O . ILE A 1 67 ? -14.451 19.357 8.238 1.00 60.34 67 ILE A O 1
ATOM 559 N N . ASP A 1 68 ? -13.500 21.132 7.267 1.00 73.06 68 ASP A N 1
ATOM 560 C CA . ASP A 1 68 ? -13.521 21.980 8.464 1.00 73.06 68 ASP A CA 1
ATOM 561 C C . ASP A 1 68 ? -14.922 22.157 9.076 1.00 73.06 68 ASP A C 1
ATOM 563 O O . ASP A 1 68 ? -15.056 22.027 10.299 1.00 73.06 68 ASP A O 1
ATOM 567 N N . PRO A 1 69 ? -15.985 22.439 8.297 1.00 74.25 69 PRO A N 1
ATOM 568 C CA . PRO A 1 69 ? -17.347 22.469 8.820 1.00 74.25 69 PRO A CA 1
ATOM 569 C C . PRO A 1 69 ? -17.807 21.112 9.360 1.00 74.25 69 PRO A C 1
ATOM 571 O O . PRO A 1 69 ? -18.434 21.072 10.417 1.00 74.25 69 PRO A O 1
ATOM 574 N N . LEU A 1 70 ? -17.457 20.009 8.686 1.00 64.94 70 LEU A N 1
ATOM 575 C CA . LEU A 1 70 ? -17.831 18.652 9.098 1.00 64.94 70 LEU A CA 1
ATOM 576 C C . LEU A 1 70 ? -17.185 18.280 10.438 1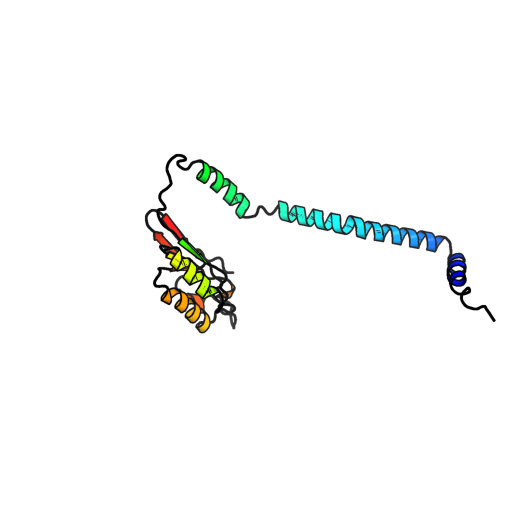.00 64.94 70 LEU A C 1
ATOM 578 O O . LEU A 1 70 ? -17.894 17.875 11.360 1.00 64.94 70 LEU A O 1
ATOM 582 N N . LEU A 1 71 ? -15.882 18.533 10.597 1.00 63.75 71 LEU A N 1
ATOM 583 C CA . LEU A 1 71 ? -15.158 18.331 11.857 1.00 63.75 71 LEU A CA 1
ATOM 584 C C . LEU A 1 71 ? -15.703 19.213 12.989 1.00 63.75 71 LEU A C 1
ATOM 586 O O . LEU A 1 71 ? -15.798 18.773 14.132 1.00 63.75 71 LEU A O 1
ATOM 590 N N . LYS A 1 72 ? -16.101 20.455 12.686 1.00 69.44 72 LYS A N 1
ATOM 591 C CA . LYS A 1 72 ? -16.680 21.382 13.675 1.00 69.44 72 LYS A CA 1
ATOM 592 C C . LYS A 1 72 ? -18.121 21.041 14.063 1.00 69.44 72 LYS A C 1
ATOM 594 O O . LYS A 1 72 ? -18.552 21.481 15.129 1.00 69.44 72 LYS A O 1
ATOM 599 N N . SER A 1 73 ? -18.849 20.319 13.212 1.00 67.56 73 SER A N 1
ATOM 600 C CA . SER A 1 73 ? -20.248 19.916 13.419 1.00 67.56 73 SER A CA 1
ATOM 601 C C . SER A 1 73 ? -20.420 18.567 14.122 1.00 67.56 73 SER A C 1
ATOM 603 O O . SER A 1 73 ? -21.533 18.235 14.526 1.00 67.56 73 SER A O 1
ATOM 605 N N . GLY A 1 74 ? -19.336 17.799 14.288 1.00 63.25 74 GLY A N 1
ATOM 606 C CA . GLY A 1 74 ? -19.363 16.549 15.041 1.00 63.25 74 GLY A CA 1
ATOM 607 C C . GLY A 1 74 ? -19.760 16.762 16.511 1.00 63.25 74 GLY A C 1
ATOM 608 O O . GLY A 1 74 ? -19.579 17.862 17.045 1.00 63.25 74 GLY A O 1
ATOM 609 N N . PRO A 1 75 ? -20.315 15.738 17.184 1.00 62.38 75 PRO A N 1
ATOM 610 C CA . PRO A 1 75 ? -20.709 15.832 18.588 1.00 62.38 75 PRO A CA 1
ATOM 611 C C . PRO A 1 75 ? -19.499 16.217 19.454 1.00 62.38 75 PRO A C 1
ATOM 613 O O . PRO A 1 75 ? -18.520 15.481 19.525 1.00 62.38 75 PRO A O 1
ATOM 616 N N . LYS A 1 76 ? -19.557 17.396 20.087 1.00 61.31 76 LYS A N 1
ATOM 617 C CA . LYS A 1 76 ? -18.416 18.001 20.800 1.00 61.31 76 LYS A CA 1
ATOM 618 C C . LYS A 1 76 ? -18.206 17.489 22.227 1.00 61.31 76 LYS A C 1
ATOM 620 O O . LYS A 1 76 ? -17.144 17.730 22.790 1.00 61.31 76 LYS A O 1
ATOM 625 N N . ASP A 1 77 ? -19.176 16.759 22.780 1.00 65.88 77 ASP A N 1
ATOM 626 C CA . ASP A 1 77 ? -19.265 16.532 24.230 1.00 65.88 77 ASP A CA 1
ATOM 627 C C . ASP A 1 77 ? -19.247 15.052 24.652 1.00 65.88 77 ASP A C 1
ATOM 629 O O . ASP A 1 77 ? -19.497 14.737 25.814 1.00 65.88 77 ASP A O 1
ATOM 633 N N . GLN A 1 78 ? -18.921 14.128 23.743 1.00 57.34 78 GLN A N 1
ATOM 634 C CA . GLN A 1 78 ? -18.616 12.740 24.107 1.00 57.34 78 GLN A CA 1
ATOM 635 C C . GLN A 1 78 ? -17.275 12.331 23.502 1.00 57.34 78 GLN A C 1
ATOM 637 O O . GLN A 1 78 ? -17.006 12.705 22.359 1.00 57.34 78 GLN A O 1
ATOM 642 N N . PRO A 1 79 ? -16.425 11.572 24.221 1.00 59.00 79 PRO A N 1
ATOM 643 C CA . PRO A 1 79 ? -15.281 10.931 23.593 1.00 59.00 79 PRO A CA 1
ATOM 644 C C . PRO A 1 79 ? -15.821 10.091 22.439 1.00 59.00 79 PRO A C 1
ATOM 646 O O . PRO A 1 79 ? -16.562 9.136 22.665 1.00 59.00 79 PRO A O 1
ATOM 649 N N . SER A 1 80 ? -15.514 10.482 21.204 1.00 68.19 80 SER A N 1
ATOM 650 C CA . SER A 1 80 ? -15.875 9.684 20.043 1.00 68.19 80 SER A CA 1
ATOM 651 C C . SER A 1 80 ? -15.168 8.341 20.182 1.00 68.19 80 SER A C 1
ATOM 653 O O . SER A 1 80 ? -13.937 8.279 20.125 1.00 68.19 80 SER A O 1
ATOM 655 N N . GLU A 1 81 ? -15.937 7.283 20.422 1.00 83.19 81 GLU A N 1
ATOM 656 C CA . GLU A 1 81 ? -15.415 5.925 20.447 1.00 83.19 81 GLU A CA 1
ATOM 657 C C . GLU A 1 81 ? -14.753 5.633 19.094 1.00 83.19 81 GLU A C 1
ATOM 659 O O . GLU A 1 81 ? -15.318 5.915 18.031 1.00 83.19 81 GLU A O 1
ATOM 664 N N . ILE A 1 82 ? -13.521 5.122 19.119 1.00 85.06 82 ILE A N 1
ATOM 665 C CA . ILE A 1 82 ? -12.806 4.754 17.895 1.00 85.06 82 ILE A CA 1
ATOM 666 C C . ILE A 1 82 ? -13.529 3.546 17.290 1.00 85.06 82 ILE A C 1
ATOM 668 O O . ILE A 1 82 ? -13.387 2.435 17.789 1.00 85.06 82 ILE A O 1
ATOM 672 N N . GLN A 1 83 ? -14.288 3.762 16.210 1.00 89.62 83 GLN A N 1
ATOM 673 C CA . GLN A 1 83 ? -15.034 2.693 15.527 1.00 89.62 83 GLN A CA 1
ATOM 674 C C . GLN A 1 83 ? -14.098 1.661 14.876 1.00 89.62 83 GLN A C 1
ATOM 676 O O . GLN A 1 83 ? -14.340 0.454 14.944 1.00 89.62 83 GLN A O 1
ATOM 681 N N . PHE A 1 84 ? -13.019 2.137 14.245 1.00 94.44 84 PHE A N 1
ATOM 682 C CA . PHE A 1 84 ? -11.960 1.314 13.665 1.00 94.44 84 PHE A CA 1
ATOM 683 C C . PHE A 1 84 ? -10.710 2.149 13.355 1.00 94.44 84 PHE A C 1
ATOM 685 O O . PHE A 1 84 ? -10.754 3.380 13.321 1.00 94.44 84 PHE A O 1
ATOM 692 N N . LYS A 1 85 ? -9.589 1.465 13.119 1.00 95.19 85 LYS A N 1
ATOM 693 C CA . LYS A 1 85 ? -8.301 2.040 12.724 1.00 95.19 85 LYS A CA 1
ATOM 694 C C . LYS A 1 85 ? -7.892 1.526 11.345 1.00 95.19 85 LYS A C 1
ATOM 696 O O . LYS A 1 85 ? -7.963 0.324 11.089 1.00 95.19 85 LYS A O 1
ATOM 701 N N . VAL A 1 86 ? -7.404 2.422 10.492 1.00 97.25 86 VAL A N 1
ATOM 702 C CA . VAL A 1 86 ? -6.870 2.094 9.162 1.00 97.25 86 VAL A CA 1
ATOM 703 C C . VAL A 1 86 ? -5.380 2.408 9.136 1.00 97.25 86 VAL A C 1
ATOM 705 O O . VAL A 1 86 ? -4.982 3.512 9.503 1.00 97.25 86 VAL A O 1
ATOM 708 N N . GLY A 1 87 ? -4.559 1.450 8.705 1.00 97.06 87 GLY A N 1
ATOM 709 C CA . GLY A 1 87 ? -3.147 1.690 8.412 1.00 97.06 87 GLY A CA 1
ATOM 710 C C . GLY A 1 87 ? -2.992 2.232 6.995 1.00 97.06 87 GLY A C 1
ATOM 711 O O . GLY A 1 87 ? -3.444 1.587 6.055 1.00 97.06 87 GLY A O 1
ATOM 712 N N . LEU A 1 88 ? -2.362 3.393 6.829 1.00 96.75 88 LEU A N 1
ATOM 713 C CA . LEU A 1 88 ? -2.061 3.963 5.514 1.00 96.75 88 LEU A CA 1
ATOM 714 C C . LEU A 1 88 ? -0.553 3.942 5.276 1.00 96.75 88 LEU A C 1
ATOM 716 O O . LEU A 1 88 ? 0.218 4.370 6.135 1.00 96.75 88 LEU A O 1
ATOM 720 N N . VAL A 1 89 ? -0.146 3.451 4.111 1.00 96.06 89 VAL A N 1
ATOM 721 C CA . VAL A 1 89 ? 1.253 3.390 3.668 1.00 96.06 89 VAL A CA 1
ATOM 722 C C . VAL A 1 89 ? 1.319 3.645 2.159 1.00 96.06 89 VAL A C 1
ATOM 724 O O . VAL A 1 89 ? 0.328 3.458 1.459 1.00 96.06 89 VAL A O 1
ATOM 727 N N . SER A 1 90 ? 2.444 4.143 1.660 1.00 95.69 90 SER A N 1
ATOM 728 C CA . SER A 1 90 ? 2.646 4.511 0.254 1.00 95.69 90 SER A CA 1
ATOM 729 C C . SER A 1 90 ? 4.139 4.543 -0.058 1.00 95.69 90 SER A C 1
ATOM 731 O O . SER A 1 90 ? 4.934 4.589 0.885 1.00 95.69 90 SER A O 1
ATOM 733 N N . ASP A 1 91 ? 4.493 4.553 -1.346 1.00 96.81 91 ASP A N 1
ATOM 734 C CA . ASP A 1 91 ? 5.844 4.854 -1.842 1.00 96.81 91 ASP A CA 1
ATOM 735 C C . ASP A 1 91 ? 6.917 4.001 -1.147 1.00 96.81 91 ASP A C 1
ATOM 737 O O . ASP A 1 91 ? 7.942 4.493 -0.669 1.00 96.81 91 ASP A O 1
ATOM 741 N N . SER A 1 92 ? 6.650 2.699 -1.020 1.00 95.56 92 SER A N 1
ATOM 742 C CA . SER A 1 92 ? 7.569 1.783 -0.348 1.00 95.56 92 SER A CA 1
ATOM 743 C C . SER A 1 92 ? 8.770 1.422 -1.214 1.00 95.56 92 SER A C 1
ATOM 745 O O . SER A 1 92 ? 9.795 1.058 -0.644 1.00 95.56 92 SER A O 1
ATOM 747 N N . HIS A 1 93 ? 8.678 1.544 -2.546 1.00 95.56 93 HIS A N 1
ATOM 748 C CA . HIS A 1 93 ? 9.807 1.418 -3.483 1.00 95.56 93 HIS A CA 1
ATOM 749 C C . HIS A 1 93 ? 10.717 0.200 -3.218 1.00 95.56 93 HIS A C 1
ATOM 751 O O . HIS A 1 93 ? 11.941 0.273 -3.290 1.00 95.56 93 HIS A O 1
ATOM 757 N N . ALA A 1 94 ? 10.118 -0.939 -2.865 1.00 90.81 94 ALA A N 1
ATOM 758 C CA . ALA A 1 94 ? 10.796 -2.181 -2.506 1.00 90.81 94 ALA A CA 1
ATOM 759 C C . ALA A 1 94 ? 11.862 -2.017 -1.399 1.00 90.81 94 ALA A C 1
ATOM 761 O O . ALA A 1 94 ? 12.833 -2.777 -1.341 1.00 90.81 94 ALA A O 1
ATOM 762 N N . ASP A 1 95 ? 11.689 -1.044 -0.498 1.00 93.50 95 ASP A N 1
ATOM 763 C CA . ASP A 1 95 ? 12.635 -0.745 0.573 1.00 93.50 95 ASP A CA 1
ATOM 764 C C . ASP A 1 95 ? 12.682 -1.883 1.602 1.00 93.50 95 ASP A C 1
ATOM 766 O O . ASP A 1 95 ? 11.930 -1.937 2.579 1.00 93.50 95 ASP A O 1
ATOM 770 N N . ALA A 1 96 ? 13.635 -2.792 1.412 1.00 90.94 96 ALA A N 1
ATOM 771 C CA . ALA A 1 96 ? 13.842 -3.938 2.288 1.00 90.94 96 ALA A CA 1
ATOM 772 C C . ALA A 1 96 ? 14.280 -3.562 3.720 1.00 90.94 96 ALA A C 1
ATOM 774 O O . ALA A 1 96 ? 14.237 -4.409 4.614 1.00 90.94 96 ALA A O 1
ATOM 775 N N . GLN A 1 97 ? 14.721 -2.323 3.967 1.00 92.62 97 GLN A N 1
ATOM 776 C CA . GLN A 1 97 ? 15.233 -1.885 5.265 1.00 92.62 97 GLN A CA 1
ATOM 777 C C . GLN A 1 97 ? 14.159 -1.235 6.143 1.00 92.62 97 GLN A C 1
ATOM 779 O O . GLN A 1 97 ? 14.176 -1.431 7.369 1.00 92.62 97 GLN A O 1
ATOM 784 N N . TYR A 1 98 ? 13.297 -0.407 5.556 1.00 93.75 98 TYR A N 1
ATOM 785 C CA . TYR A 1 98 ? 12.337 0.419 6.286 1.00 93.75 98 TYR A CA 1
ATOM 786 C C . TYR A 1 98 ? 10.901 -0.054 6.125 1.00 93.75 98 TYR A C 1
ATOM 788 O O . TYR A 1 98 ? 10.161 0.000 7.109 1.00 93.75 98 TYR A O 1
ATOM 796 N N . TYR A 1 99 ? 10.512 -0.572 4.958 1.00 94.75 99 TYR A N 1
ATOM 797 C CA . TYR A 1 99 ? 9.131 -0.987 4.733 1.00 94.75 99 TYR A CA 1
ATOM 798 C C . TYR A 1 99 ? 8.674 -2.076 5.724 1.00 94.75 99 TYR A C 1
ATOM 800 O O . TYR A 1 99 ? 7.665 -1.848 6.395 1.00 94.75 99 TYR A O 1
ATOM 808 N N . PRO A 1 100 ? 9.437 -3.162 5.988 1.00 94.88 100 PRO A N 1
ATOM 809 C CA . PRO A 1 100 ? 9.053 -4.143 7.010 1.00 94.88 100 PRO A CA 1
ATOM 810 C C . PRO A 1 100 ? 8.868 -3.534 8.408 1.00 94.88 100 PRO A C 1
ATOM 812 O O . PRO A 1 100 ? 7.921 -3.867 9.111 1.00 94.88 100 PRO A O 1
ATOM 815 N N . LYS A 1 101 ? 9.718 -2.573 8.795 1.00 95.38 101 LYS A N 1
ATOM 816 C CA . LYS A 1 101 ? 9.631 -1.901 10.106 1.00 95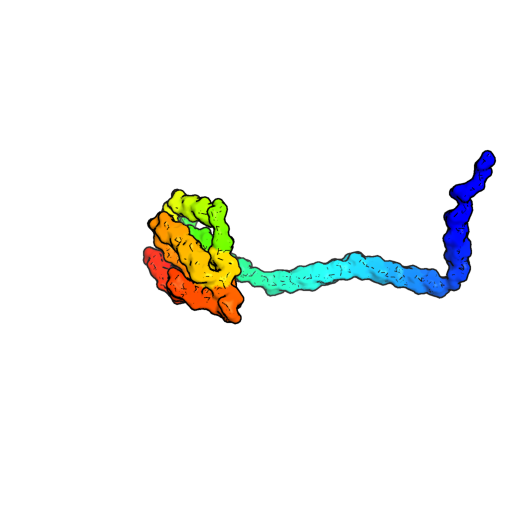.38 101 LYS A CA 1
ATOM 817 C C . LYS A 1 101 ? 8.398 -1.008 10.217 1.00 95.38 101 LYS A C 1
ATOM 819 O O . LYS A 1 101 ? 7.832 -0.865 11.297 1.00 95.38 101 LYS A O 1
ATOM 824 N N . ILE A 1 102 ? 8.002 -0.365 9.119 1.00 95.19 102 ILE A N 1
ATOM 825 C CA . ILE A 1 102 ? 6.769 0.428 9.062 1.00 95.19 102 ILE A CA 1
ATOM 826 C C . ILE A 1 102 ? 5.564 -0.501 9.211 1.00 95.19 102 ILE A C 1
ATOM 828 O O . ILE A 1 102 ? 4.672 -0.212 10.006 1.00 95.19 102 ILE A O 1
ATOM 832 N N . LEU A 1 103 ? 5.564 -1.635 8.510 1.00 95.44 103 LEU A N 1
ATOM 833 C CA . LEU A 1 103 ? 4.499 -2.629 8.602 1.00 95.44 103 LEU A CA 1
ATOM 834 C C . LEU A 1 103 ? 4.379 -3.235 10.013 1.00 95.44 103 LEU A C 1
ATOM 836 O O . LEU A 1 103 ? 3.268 -3.371 10.525 1.00 95.44 103 LEU A O 1
ATOM 840 N N . GLU A 1 104 ? 5.500 -3.519 10.683 1.00 94.81 104 GLU A N 1
ATOM 841 C CA . GLU A 1 104 ? 5.517 -3.941 12.092 1.00 94.81 104 GLU A CA 1
ATOM 842 C C . GLU A 1 104 ? 4.887 -2.886 13.012 1.00 94.81 104 GLU A C 1
ATOM 844 O O . GLU A 1 104 ? 4.006 -3.211 13.807 1.00 94.81 104 GLU A O 1
ATOM 849 N N . LYS A 1 105 ? 5.246 -1.606 12.852 1.00 94.75 105 LYS A N 1
ATOM 850 C CA . LYS A 1 105 ? 4.634 -0.508 13.621 1.00 94.75 105 LYS A CA 1
ATOM 851 C C . LYS A 1 105 ? 3.134 -0.368 13.363 1.00 94.75 105 LYS A C 1
ATOM 853 O O . LYS A 1 105 ? 2.363 -0.147 14.291 1.00 94.75 105 LYS A O 1
ATOM 858 N N . ILE A 1 106 ? 2.696 -0.518 12.113 1.00 93.88 106 ILE A N 1
ATOM 859 C CA . ILE A 1 106 ? 1.266 -0.511 11.768 1.00 93.88 106 ILE A CA 1
ATOM 860 C C . ILE A 1 106 ? 0.541 -1.680 12.454 1.00 93.88 106 ILE A C 1
ATOM 862 O O . ILE A 1 106 ? -0.577 -1.517 12.947 1.00 93.88 106 ILE A O 1
ATOM 866 N N . LYS A 1 107 ? 1.177 -2.853 12.532 1.00 93.56 107 LYS A N 1
ATOM 867 C CA . LYS A 1 107 ? 0.637 -4.017 13.242 1.00 93.56 107 LYS A CA 1
ATOM 868 C C . LYS A 1 107 ? 0.523 -3.774 14.751 1.00 93.56 107 LYS A C 1
ATOM 870 O O . LYS A 1 107 ? -0.491 -4.144 15.343 1.00 93.56 107 LYS A O 1
ATOM 875 N N . GLU A 1 108 ? 1.498 -3.107 15.367 1.00 95.38 108 GLU A N 1
ATOM 876 C CA . GLU A 1 108 ? 1.461 -2.718 16.788 1.00 95.38 108 GLU A CA 1
ATOM 877 C C . GLU A 1 108 ? 0.284 -1.786 17.121 1.00 95.38 108 GLU A C 1
ATOM 879 O O . GLU A 1 108 ? -0.306 -1.892 18.199 1.00 95.38 108 GLU A O 1
ATOM 884 N N . GLU A 1 109 ? -0.127 -0.939 16.173 1.00 95.06 109 GLU A N 1
ATOM 885 C CA . GLU A 1 109 ? -1.289 -0.054 16.313 1.00 95.06 109 GLU A CA 1
ATOM 886 C C . GLU A 1 109 ? -2.642 -0.784 16.316 1.00 95.06 109 GLU A C 1
ATOM 888 O O . GLU A 1 109 ? -3.674 -0.162 16.609 1.00 95.06 109 GLU A O 1
ATOM 893 N N . LYS A 1 110 ? -2.650 -2.099 16.048 1.00 94.56 110 LYS A N 1
ATOM 894 C CA . LYS A 1 110 ? -3.847 -2.955 15.984 1.00 94.56 110 LYS A CA 1
ATOM 895 C C . LYS A 1 110 ? -4.885 -2.414 15.000 1.00 94.56 110 LYS A C 1
ATOM 897 O O . LYS A 1 110 ? -6.061 -2.266 15.335 1.00 94.56 110 LYS A O 1
ATOM 902 N N . VAL A 1 111 ? -4.431 -2.073 13.795 1.00 96.81 111 VAL A N 1
ATOM 903 C CA . VAL A 1 111 ? -5.313 -1.625 12.712 1.00 96.81 111 VAL A CA 1
ATOM 904 C C . VAL A 1 111 ? -6.246 -2.747 12.256 1.00 96.81 111 VAL A C 1
ATOM 906 O O . VAL A 1 111 ? -5.905 -3.926 12.327 1.00 96.81 111 VAL A O 1
ATOM 909 N N . ASN A 1 112 ? -7.431 -2.382 11.774 1.00 97.50 112 ASN A N 1
ATOM 910 C CA . ASN A 1 112 ? -8.413 -3.335 11.260 1.00 97.50 112 ASN A CA 1
ATOM 911 C C . ASN A 1 112 ? -8.077 -3.799 9.840 1.00 97.50 112 ASN A C 1
ATOM 913 O O . ASN A 1 112 ? -8.356 -4.940 9.477 1.00 97.50 112 ASN A O 1
ATOM 917 N N . PHE A 1 113 ? -7.501 -2.905 9.041 1.00 98.19 113 PHE A N 1
ATOM 918 C CA . PHE A 1 113 ? -6.988 -3.192 7.711 1.00 98.19 113 PHE A CA 1
ATOM 919 C C . PHE A 1 113 ? -5.964 -2.133 7.291 1.00 98.19 113 PHE A C 1
ATOM 921 O O . PHE A 1 113 ? -5.854 -1.068 7.908 1.00 98.19 113 PHE A O 1
ATOM 928 N N . ILE A 1 114 ? -5.222 -2.439 6.231 1.00 98.12 114 ILE A N 1
ATOM 929 C CA . ILE A 1 114 ? -4.220 -1.560 5.623 1.00 98.12 114 ILE A CA 1
ATOM 930 C C . ILE A 1 114 ? -4.713 -1.107 4.245 1.00 98.12 114 ILE A C 1
ATOM 932 O O . ILE A 1 114 ? -5.343 -1.881 3.527 1.00 98.12 114 ILE A O 1
ATOM 936 N N . ILE A 1 115 ? -4.408 0.128 3.857 1.00 98.25 115 ILE A N 1
ATOM 937 C CA . ILE A 1 115 ? -4.472 0.578 2.466 1.00 98.25 115 ILE A CA 1
ATOM 938 C C . ILE A 1 115 ? -3.070 1.035 2.055 1.00 98.25 115 ILE A C 1
ATOM 940 O O . ILE A 1 115 ? -2.522 1.957 2.661 1.00 98.25 115 ILE A O 1
ATOM 944 N N . HIS A 1 116 ? -2.500 0.397 1.032 1.00 97.88 116 HIS A N 1
ATOM 945 C CA . HIS A 1 116 ? -1.250 0.831 0.413 1.00 97.88 116 HIS A CA 1
ATOM 946 C C . HIS A 1 116 ? -1.539 1.617 -0.869 1.00 97.88 116 HIS A C 1
ATOM 948 O O . HIS A 1 116 ? -2.178 1.102 -1.789 1.00 97.88 116 HIS A O 1
ATOM 954 N N . LEU A 1 117 ? -1.069 2.859 -0.938 1.00 96.94 117 LEU A N 1
ATOM 955 C CA . LEU A 1 117 ? -1.487 3.865 -1.923 1.00 96.94 117 LEU A CA 1
ATOM 956 C C . LEU A 1 117 ? -0.655 3.866 -3.223 1.00 96.94 117 LEU A C 1
ATOM 958 O O . LEU A 1 117 ? -0.661 4.852 -3.949 1.00 96.94 117 LEU A O 1
ATOM 962 N N . GLY A 1 118 ? -0.015 2.739 -3.549 1.00 96.38 118 GLY A N 1
ATOM 963 C CA . GLY A 1 118 ? 0.833 2.575 -4.738 1.00 96.38 118 GLY A CA 1
ATOM 964 C C . GLY A 1 118 ? 2.330 2.796 -4.510 1.00 96.38 118 GLY A C 1
ATOM 965 O O . GLY A 1 118 ? 2.770 3.029 -3.383 1.00 96.38 118 GLY A O 1
ATOM 966 N N . ASP A 1 119 ? 3.086 2.644 -5.598 1.00 96.81 119 ASP A N 1
ATOM 967 C CA . ASP A 1 119 ? 4.550 2.715 -5.679 1.00 96.81 119 ASP A CA 1
ATOM 968 C C . ASP A 1 119 ? 5.218 1.724 -4.715 1.00 96.81 119 ASP A C 1
ATOM 970 O O . ASP A 1 119 ? 6.030 2.054 -3.847 1.00 96.81 119 ASP A O 1
ATOM 974 N N . PHE A 1 120 ? 4.833 0.454 -4.871 1.00 97.12 120 PHE A N 1
ATOM 975 C CA . PHE A 1 120 ? 5.409 -0.671 -4.140 1.00 97.12 1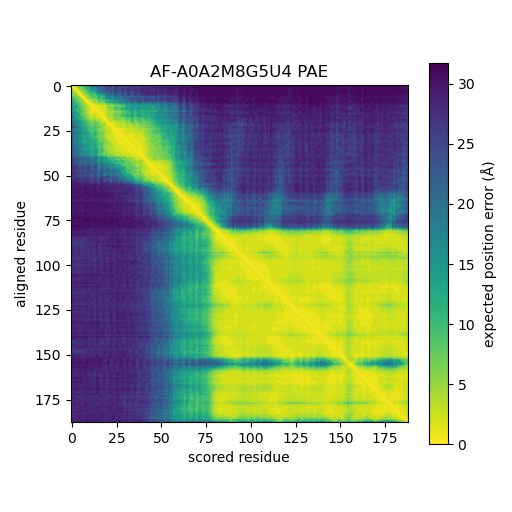20 PHE A CA 1
ATOM 976 C C . PHE A 1 120 ? 6.839 -0.967 -4.555 1.00 97.12 120 PHE A C 1
ATOM 978 O O . PHE A 1 120 ? 7.611 -1.479 -3.752 1.00 97.12 120 PHE A O 1
ATOM 985 N N . VAL A 1 121 ? 7.161 -0.741 -5.825 1.00 96.25 121 VAL A N 1
ATOM 986 C CA . VAL A 1 121 ? 8.423 -1.128 -6.465 1.00 96.25 121 VAL A CA 1
ATOM 987 C C . VAL A 1 121 ? 8.831 -0.062 -7.473 1.00 96.25 121 VAL A C 1
ATOM 989 O O . VAL A 1 121 ? 7.993 0.726 -7.883 1.00 96.25 121 VAL A O 1
ATOM 992 N N . ASP A 1 122 ? 10.080 -0.078 -7.939 1.00 93.94 122 ASP A N 1
ATOM 993 C CA . ASP A 1 122 ? 10.587 0.958 -8.854 1.00 93.94 122 ASP A CA 1
ATOM 994 C C . ASP A 1 122 ? 10.204 0.773 -10.332 1.00 93.94 122 ASP A C 1
ATOM 996 O O . ASP A 1 122 ? 10.188 1.750 -11.088 1.00 93.94 122 ASP A O 1
ATOM 1000 N N . ALA A 1 123 ? 9.966 -0.472 -10.765 1.00 92.88 123 ALA A N 1
ATOM 1001 C CA . ALA A 1 123 ? 9.887 -0.838 -12.188 1.00 92.88 123 ALA A CA 1
ATOM 1002 C C . ALA A 1 123 ? 8.767 -1.839 -12.548 1.00 92.88 123 ALA A C 1
ATOM 1004 O O . ALA A 1 123 ? 8.787 -2.426 -13.636 1.00 92.88 123 ALA A O 1
ATOM 1005 N N . GLY A 1 124 ? 7.827 -2.084 -11.631 1.00 93.94 124 GLY A N 1
ATOM 1006 C CA . GLY A 1 124 ? 6.648 -2.929 -11.858 1.00 93.94 124 GLY A CA 1
ATOM 1007 C C . GLY A 1 124 ? 6.934 -4.369 -12.293 1.00 93.94 124 GLY A C 1
ATOM 1008 O O . GLY A 1 124 ? 6.131 -4.971 -13.016 1.00 93.94 124 GLY A O 1
ATOM 1009 N N . SER A 1 125 ? 8.084 -4.938 -11.917 1.00 94.31 125 SER A N 1
ATOM 1010 C CA . SER A 1 125 ? 8.401 -6.329 -12.252 1.00 94.31 125 SER A CA 1
ATOM 1011 C C . SER A 1 125 ? 7.524 -7.285 -11.433 1.00 94.31 125 SER A C 1
ATOM 1013 O O . SER A 1 125 ? 7.262 -7.047 -10.255 1.00 94.31 125 SER A O 1
ATOM 1015 N N . ILE A 1 126 ? 7.071 -8.394 -12.034 1.00 95.50 126 ILE A N 1
ATOM 1016 C CA . ILE A 1 126 ? 6.253 -9.400 -11.322 1.00 95.50 126 ILE A CA 1
ATOM 1017 C C . ILE A 1 126 ? 6.980 -9.904 -10.073 1.00 95.50 126 ILE A C 1
ATOM 1019 O O . ILE A 1 126 ? 6.354 -10.098 -9.034 1.00 95.50 126 ILE A O 1
ATOM 1023 N N . LYS A 1 127 ? 8.300 -10.105 -10.173 1.00 95.81 127 LYS A N 1
ATOM 1024 C CA . LYS A 1 127 ? 9.132 -10.580 -9.069 1.00 95.81 127 LYS A CA 1
ATOM 1025 C C . LYS A 1 127 ? 9.056 -9.621 -7.881 1.00 95.81 127 LYS A C 1
ATOM 1027 O O . LYS A 1 127 ? 8.705 -10.056 -6.789 1.00 95.81 127 LYS A O 1
ATOM 1032 N N . ASP A 1 128 ? 9.324 -8.339 -8.109 1.00 95.62 128 ASP A N 1
ATOM 1033 C CA . ASP A 1 128 ? 9.396 -7.354 -7.027 1.00 95.62 128 ASP A CA 1
ATOM 1034 C C . ASP A 1 128 ? 8.002 -7.083 -6.445 1.00 95.62 128 ASP A C 1
ATOM 1036 O O . ASP A 1 128 ? 7.840 -7.014 -5.229 1.00 95.62 128 ASP A O 1
ATOM 1040 N N . LEU A 1 129 ? 6.964 -7.024 -7.292 1.00 97.38 129 LEU A N 1
ATOM 1041 C CA . LEU A 1 129 ? 5.574 -6.890 -6.842 1.00 97.38 129 LEU A CA 1
ATOM 1042 C C . LEU A 1 129 ? 5.152 -8.085 -5.973 1.00 97.38 129 LEU A C 1
ATOM 1044 O O . LEU A 1 129 ? 4.476 -7.911 -4.962 1.00 97.38 129 LEU A O 1
ATOM 1048 N N . THR A 1 130 ? 5.572 -9.300 -6.338 1.00 97.81 130 THR A N 1
ATOM 1049 C CA . THR A 1 130 ? 5.292 -10.516 -5.557 1.00 97.81 130 THR A CA 1
ATOM 1050 C C . THR A 1 130 ? 6.030 -10.501 -4.217 1.00 97.81 130 THR A C 1
ATOM 1052 O O . THR A 1 130 ? 5.460 -10.895 -3.200 1.00 97.81 130 THR A O 1
ATOM 1055 N N . GLU A 1 131 ? 7.277 -10.028 -4.187 1.00 97.06 131 GLU A N 1
ATOM 1056 C CA . GLU A 1 131 ? 8.047 -9.857 -2.949 1.00 97.06 131 GLU A CA 1
ATOM 1057 C C . GLU A 1 131 ? 7.403 -8.805 -2.030 1.00 97.06 131 GLU A C 1
ATOM 1059 O O . GLU A 1 131 ? 7.223 -9.063 -0.838 1.00 97.06 131 GLU A O 1
ATOM 1064 N N . ALA A 1 132 ? 6.958 -7.672 -2.579 1.00 96.50 132 ALA A N 1
ATOM 1065 C CA . ALA A 1 132 ? 6.226 -6.648 -1.836 1.00 96.50 132 ALA A CA 1
ATOM 1066 C C . ALA A 1 132 ? 4.883 -7.171 -1.295 1.00 96.50 132 ALA A C 1
ATOM 1068 O O . ALA A 1 132 ? 4.545 -6.934 -0.133 1.00 96.50 132 ALA A O 1
ATOM 1069 N N . LYS A 1 133 ? 4.135 -7.938 -2.103 1.00 97.25 133 LYS A N 1
ATOM 1070 C CA . LYS A 1 133 ? 2.887 -8.584 -1.676 1.00 97.25 133 LYS A CA 1
ATOM 1071 C C . LYS A 1 133 ? 3.123 -9.563 -0.530 1.00 97.25 133 LYS A C 1
ATOM 1073 O O . LYS A 1 133 ? 2.343 -9.582 0.417 1.00 97.25 133 LYS A O 1
ATOM 1078 N N . LYS A 1 134 ? 4.209 -10.336 -0.581 1.00 97.44 134 LYS A N 1
ATOM 1079 C CA . LYS A 1 134 ? 4.552 -11.287 0.479 1.00 97.44 134 LYS A CA 1
ATOM 1080 C C . LYS A 1 134 ? 4.718 -10.596 1.836 1.00 97.44 134 LYS A C 1
ATOM 1082 O O . LYS A 1 134 ? 4.217 -11.108 2.827 1.00 97.44 134 LYS A O 1
ATOM 1087 N N . LEU A 1 135 ? 5.345 -9.417 1.878 1.00 96.44 135 LEU A N 1
ATOM 1088 C CA . LEU A 1 135 ? 5.475 -8.647 3.122 1.00 96.44 135 LEU A CA 1
ATOM 1089 C C . LEU A 1 135 ? 4.115 -8.253 3.715 1.00 96.44 135 LEU A C 1
ATOM 1091 O O . LEU A 1 135 ? 3.965 -8.249 4.932 1.00 96.44 135 LEU A O 1
ATOM 1095 N N . LEU A 1 136 ? 3.127 -7.939 2.872 1.00 96.50 136 LEU A N 1
ATOM 1096 C CA . LEU A 1 136 ? 1.759 -7.665 3.318 1.00 96.50 136 LEU A CA 1
ATOM 1097 C C . LEU A 1 136 ? 1.022 -8.940 3.748 1.00 96.50 136 LEU A C 1
ATOM 1099 O O . LEU A 1 136 ? 0.337 -8.924 4.770 1.00 96.50 136 LEU A O 1
ATOM 1103 N N . ASP A 1 137 ? 1.174 -10.036 3.000 1.00 96.69 137 ASP A N 1
ATOM 1104 C CA . ASP A 1 137 ? 0.587 -11.340 3.334 1.00 96.69 137 ASP A CA 1
ATOM 1105 C C . ASP A 1 137 ? 1.087 -11.843 4.703 1.00 96.69 137 ASP A C 1
ATOM 1107 O O . ASP A 1 137 ? 0.293 -12.320 5.515 1.00 96.69 137 ASP A O 1
ATOM 1111 N N . ASP A 1 138 ? 2.380 -11.665 4.997 1.00 95.94 138 ASP A N 1
ATOM 1112 C CA . ASP A 1 138 ? 3.026 -12.108 6.241 1.00 95.94 138 ASP A CA 1
ATOM 1113 C C . ASP A 1 138 ? 2.533 -11.342 7.493 1.00 95.94 138 ASP A C 1
ATOM 1115 O O . ASP A 1 138 ? 2.742 -11.789 8.627 1.00 95.94 138 ASP A O 1
ATOM 1119 N N . LEU A 1 139 ? 1.850 -10.198 7.335 1.00 94.31 139 LEU A N 1
ATOM 1120 C CA . LEU A 1 139 ? 1.294 -9.455 8.473 1.00 94.31 139 LEU A CA 1
ATOM 1121 C C . LEU A 1 139 ? 0.074 -10.121 9.099 1.00 94.31 139 LEU A C 1
ATOM 1123 O O . LEU A 1 139 ? -0.181 -9.860 10.281 1.00 94.31 139 LEU A O 1
ATOM 1127 N N . ASP A 1 140 ? -0.644 -10.954 8.342 1.00 93.88 140 ASP A N 1
ATOM 1128 C CA . ASP A 1 140 ? -1.954 -11.507 8.714 1.00 93.88 140 ASP A CA 1
ATOM 1129 C C . ASP A 1 140 ? -2.992 -10.406 9.030 1.00 93.88 140 ASP A C 1
ATOM 1131 O O . ASP A 1 140 ? -3.791 -10.491 9.962 1.00 93.88 140 ASP A O 1
ATOM 1135 N N . ILE A 1 141 ? -2.948 -9.309 8.264 1.00 96.81 141 ILE A N 1
ATOM 1136 C CA . ILE A 1 141 ? -3.894 -8.187 8.338 1.00 96.81 141 ILE A CA 1
ATOM 1137 C C . ILE A 1 141 ? -4.500 -7.991 6.951 1.00 96.81 141 ILE A C 1
ATOM 1139 O O . ILE A 1 141 ? -3.783 -7.972 5.951 1.00 96.81 141 ILE A O 1
ATOM 1143 N N . LYS A 1 142 ? -5.824 -7.809 6.871 1.00 97.69 142 LYS A N 1
ATOM 1144 C CA . LYS A 1 142 ? -6.492 -7.508 5.598 1.00 97.69 142 LYS A CA 1
ATOM 1145 C C . LYS A 1 142 ? -5.902 -6.230 5.000 1.00 97.69 142 LYS A C 1
ATOM 1147 O O . LYS A 1 142 ? -5.803 -5.217 5.688 1.00 97.69 142 LYS A O 1
ATOM 1152 N N . TYR A 1 143 ? -5.555 -6.257 3.721 1.00 98.12 143 TYR A N 1
ATOM 1153 C CA . TYR A 1 143 ? -5.031 -5.088 3.028 1.00 98.12 143 TYR A CA 1
ATOM 1154 C C . TYR A 1 143 ? -5.758 -4.836 1.708 1.00 98.12 143 TYR A C 1
ATOM 1156 O O . TYR A 1 143 ? -6.331 -5.743 1.100 1.00 98.12 143 TYR A O 1
ATOM 1164 N N . TYR A 1 144 ? -5.714 -3.578 1.293 1.00 98.25 144 TYR A N 1
ATOM 1165 C CA . TYR A 1 144 ? -6.196 -3.064 0.022 1.00 98.25 144 TYR A CA 1
ATOM 1166 C C . TYR A 1 144 ? -5.064 -2.278 -0.626 1.00 98.25 144 TYR A C 1
ATOM 1168 O O . TYR A 1 144 ? -4.252 -1.655 0.058 1.00 98.25 144 TYR A O 1
ATOM 1176 N N . THR A 1 145 ? -4.983 -2.326 -1.944 1.00 97.88 145 THR A N 1
ATOM 1177 C CA . THR A 1 145 ? -3.872 -1.747 -2.695 1.00 97.88 145 THR A CA 1
ATOM 1178 C C . THR A 1 145 ? -4.379 -0.881 -3.836 1.00 97.88 145 THR A C 1
ATOM 1180 O O . THR A 1 145 ? -5.421 -1.164 -4.432 1.00 97.88 145 THR A O 1
ATOM 1183 N N . VAL A 1 146 ? -3.616 0.163 -4.140 1.00 96.94 146 VAL A N 1
ATOM 1184 C CA . VAL A 1 146 ? -3.751 0.985 -5.347 1.00 96.94 146 VAL A CA 1
ATOM 1185 C C . VAL A 1 146 ? -2.497 0.796 -6.189 1.00 96.94 146 VAL A C 1
ATOM 1187 O O . VAL A 1 146 ? -1.434 0.512 -5.643 1.00 96.94 146 VAL A O 1
ATOM 1190 N N . CYS A 1 147 ? -2.619 0.865 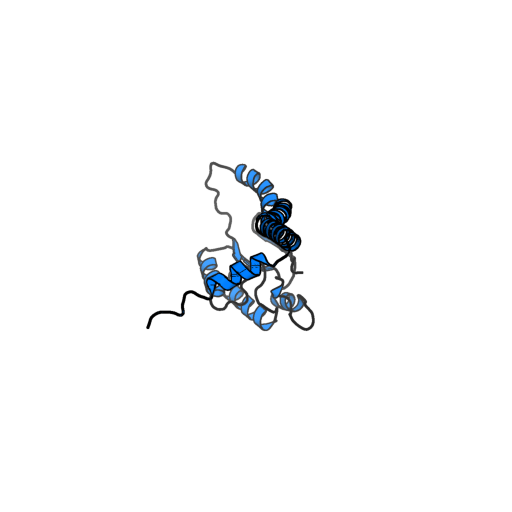-7.510 1.00 96.75 147 CYS A N 1
ATOM 1191 C CA . CYS A 1 147 ? -1.462 0.844 -8.400 1.00 96.75 147 CYS A CA 1
ATOM 1192 C C . CYS A 1 147 ? -0.854 2.250 -8.454 1.00 96.75 147 CYS A C 1
ATOM 1194 O O . CYS A 1 147 ? -1.589 3.214 -8.664 1.00 96.75 147 CYS A O 1
ATOM 1196 N N . GLY A 1 148 ? 0.457 2.364 -8.258 1.00 95.62 148 GLY A N 1
ATOM 1197 C CA . GLY A 1 148 ? 1.219 3.590 -8.479 1.00 95.62 148 GLY A CA 1
ATOM 1198 C C . GLY A 1 148 ? 1.876 3.628 -9.861 1.00 95.62 148 GLY A C 1
ATOM 1199 O O . GLY A 1 148 ? 1.835 2.664 -10.630 1.00 95.62 148 GLY A O 1
ATOM 1200 N N . ASN A 1 149 ? 2.468 4.765 -10.220 1.00 94.56 149 ASN A N 1
ATOM 1201 C CA . ASN A 1 149 ? 3.116 4.948 -11.520 1.00 94.56 149 ASN A CA 1
ATOM 1202 C C . ASN A 1 149 ? 4.390 4.111 -11.692 1.00 94.56 149 ASN A C 1
ATOM 1204 O O . ASN A 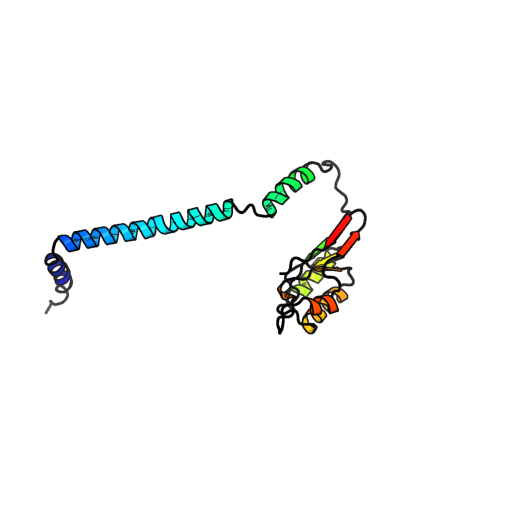1 149 ? 4.706 3.776 -12.840 1.00 94.56 149 ASN A O 1
ATOM 1208 N N . HIS A 1 150 ? 5.098 3.791 -10.605 1.00 93.81 150 HIS A N 1
ATOM 1209 C CA . HIS A 1 150 ? 6.280 2.924 -10.610 1.00 93.81 150 HIS A CA 1
ATOM 1210 C C . HIS A 1 150 ? 5.934 1.428 -10.578 1.00 93.81 150 HIS A C 1
ATOM 1212 O O . HIS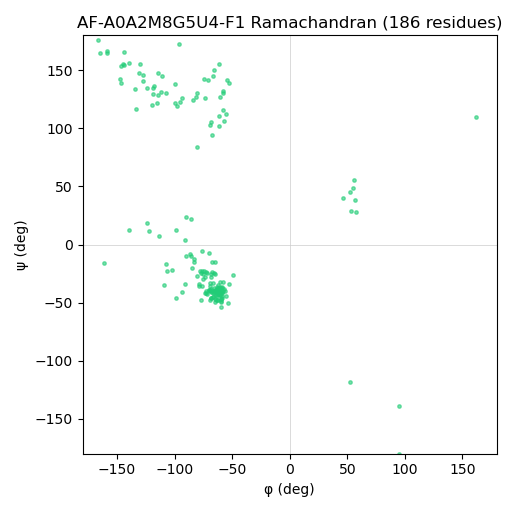 A 1 150 ? 6.752 0.587 -10.957 1.00 93.81 150 HIS A O 1
ATOM 1218 N N . ASP A 1 151 ? 4.691 1.084 -10.237 1.00 95.06 151 ASP A N 1
ATOM 1219 C CA . ASP A 1 151 ? 4.193 -0.295 -10.294 1.00 95.06 151 ASP A CA 1
ATOM 1220 C C . ASP A 1 151 ? 3.874 -0.762 -11.721 1.00 95.06 151 ASP A C 1
ATOM 1222 O O . ASP A 1 151 ? 3.527 -1.926 -11.951 1.00 95.06 151 ASP A O 1
ATOM 1226 N N . HIS A 1 152 ? 3.977 0.138 -12.701 1.00 93.56 152 HIS A N 1
ATOM 1227 C CA . HIS A 1 152 ? 3.840 -0.203 -14.109 1.00 93.56 152 HIS A CA 1
ATOM 1228 C C . HIS A 1 152 ? 5.096 -0.917 -14.586 1.00 93.56 152 HIS A C 1
ATOM 1230 O O . HIS A 1 152 ? 6.213 -0.546 -14.234 1.00 93.56 152 HIS A O 1
ATOM 1236 N N . ASN A 1 153 ? 4.923 -1.904 -15.458 1.00 86.50 153 ASN A N 1
ATOM 1237 C CA . ASN A 1 153 ? 6.061 -2.559 -16.081 1.00 86.50 153 ASN A CA 1
ATOM 1238 C C . ASN A 1 153 ? 6.890 -1.541 -16.884 1.00 86.50 153 ASN A C 1
ATOM 1240 O O . ASN A 1 153 ? 6.350 -0.851 -17.743 1.00 86.50 153 ASN A O 1
ATOM 1244 N N . PHE A 1 154 ? 8.196 -1.446 -16.640 1.00 76.06 154 PHE A N 1
ATOM 1245 C CA . PHE A 1 154 ? 9.033 -0.420 -17.275 1.00 76.06 154 PHE A CA 1
ATOM 1246 C C . PHE A 1 154 ? 9.383 -0.732 -18.748 1.00 76.06 154 PHE A C 1
ATOM 1248 O O . PHE A 1 154 ? 9.659 0.186 -19.519 1.00 76.06 154 PHE A O 1
ATOM 1255 N N . TRP A 1 155 ? 9.365 -2.012 -19.163 1.00 68.50 155 TRP A N 1
ATOM 1256 C CA . TRP A 1 155 ? 9.738 -2.453 -20.521 1.00 68.50 155 TRP A CA 1
ATOM 1257 C C . TRP A 1 155 ? 8.949 -3.688 -20.999 1.00 68.50 155 TRP A C 1
ATOM 1259 O O . TRP A 1 155 ? 8.769 -4.625 -20.222 1.00 68.50 155 TRP A O 1
ATOM 1269 N N . PRO A 1 156 ? 8.553 -3.790 -22.288 1.00 69.50 156 PRO A N 1
ATOM 1270 C CA . PRO A 1 156 ? 8.698 -2.819 -23.382 1.00 69.50 156 PRO A CA 1
ATOM 1271 C C . PRO A 1 156 ? 7.570 -1.780 -23.477 1.00 69.50 156 PRO A C 1
ATOM 1273 O O . PRO A 1 156 ? 7.666 -0.852 -24.275 1.00 69.50 156 PRO A O 1
ATOM 1276 N N . VAL A 1 157 ? 6.499 -1.936 -22.698 1.00 75.19 157 VAL A N 1
ATOM 1277 C CA . VAL A 1 157 ? 5.355 -1.018 -22.671 1.00 75.19 157 VAL A CA 1
ATOM 1278 C C . VAL A 1 157 ? 4.995 -0.755 -21.221 1.00 75.19 157 VAL A C 1
ATOM 1280 O O . VAL A 1 157 ? 4.886 -1.699 -20.438 1.00 75.19 157 VAL A O 1
ATOM 1283 N N . ARG A 1 158 ? 4.786 0.522 -20.893 1.00 84.25 158 ARG A N 1
ATOM 1284 C CA . ARG A 1 158 ? 4.303 0.940 -19.584 1.00 84.25 158 ARG A CA 1
ATOM 1285 C C . ARG A 1 158 ? 2.854 0.503 -19.407 1.00 84.25 158 ARG A C 1
ATOM 1287 O O . ARG A 1 158 ? 1.951 1.072 -20.013 1.00 84.25 158 ARG A O 1
ATOM 1294 N N . GLU A 1 159 ? 2.659 -0.566 -18.642 1.00 90.94 159 GLU A N 1
ATOM 1295 C CA . GLU A 1 159 ? 1.355 -1.194 -18.440 1.00 90.94 159 GLU A CA 1
ATOM 1296 C C . GLU A 1 159 ? 1.190 -1.738 -17.019 1.00 90.94 159 GLU A C 1
ATOM 1298 O O . GLU A 1 159 ? 2.152 -2.102 -16.344 1.00 90.94 159 GLU A O 1
ATOM 1303 N N . THR A 1 160 ? -0.062 -1.854 -16.587 1.00 93.88 160 THR A N 1
ATOM 1304 C CA . THR A 1 160 ? -0.448 -2.309 -15.246 1.00 93.88 160 THR A CA 1
ATOM 1305 C C . THR A 1 160 ? -0.669 -3.820 -15.148 1.00 93.88 160 THR A C 1
ATOM 1307 O O . THR A 1 160 ? -1.035 -4.318 -14.088 1.00 93.88 160 THR A O 1
ATOM 1310 N N . LYS A 1 161 ? -0.433 -4.592 -16.220 1.00 94.25 161 LYS A N 1
ATOM 1311 C CA . LYS A 1 161 ? -0.734 -6.037 -16.250 1.00 94.25 161 LYS A CA 1
ATOM 1312 C C . LYS A 1 161 ? -0.026 -6.828 -15.153 1.00 94.25 161 LYS A C 1
ATOM 1314 O O . LYS A 1 161 ? -0.637 -7.711 -14.557 1.00 94.25 161 LYS A O 1
ATOM 1319 N N . ASN A 1 162 ? 1.236 -6.504 -14.874 1.00 95.38 162 ASN A N 1
ATOM 1320 C CA . ASN A 1 162 ? 1.997 -7.168 -13.816 1.00 95.38 162 ASN A CA 1
ATOM 1321 C C . ASN A 1 162 ? 1.365 -6.900 -12.451 1.00 95.38 162 ASN A C 1
ATOM 1323 O O . ASN A 1 162 ? 1.083 -7.847 -11.718 1.00 95.38 162 ASN A O 1
ATOM 1327 N N . TYR A 1 163 ? 1.051 -5.635 -12.158 1.00 96.69 163 TYR A N 1
ATOM 1328 C CA . TYR A 1 163 ? 0.304 -5.266 -10.961 1.00 96.69 163 TYR A CA 1
ATOM 1329 C C . TYR A 1 163 ? -1.009 -6.046 -10.869 1.00 96.69 163 TYR A C 1
ATOM 1331 O O . TYR A 1 163 ? -1.261 -6.695 -9.859 1.00 96.69 163 TYR A O 1
ATOM 1339 N N . GLN A 1 164 ? -1.805 -6.073 -11.942 1.00 96.69 164 GLN A N 1
ATOM 1340 C CA . GLN A 1 164 ? -3.094 -6.766 -11.940 1.00 96.69 164 GLN A CA 1
ATOM 1341 C C . GLN A 1 164 ? -2.965 -8.274 -11.718 1.00 96.69 164 GLN A C 1
ATOM 1343 O O . GLN A 1 164 ? -3.801 -8.875 -11.051 1.00 96.69 164 GLN A O 1
ATOM 1348 N N . SER A 1 165 ? -1.901 -8.888 -12.235 1.00 97.31 165 SER A N 1
ATOM 1349 C CA . SER A 1 165 ? -1.636 -10.313 -12.025 1.00 97.31 165 SER A CA 1
ATOM 1350 C C . SER A 1 165 ? -1.270 -10.661 -10.577 1.00 97.31 165 SER A C 1
ATOM 1352 O O . SER A 1 165 ? -1.491 -11.793 -10.156 1.00 97.31 165 SER A O 1
ATOM 1354 N N . VAL A 1 166 ? -0.729 -9.700 -9.819 1.00 97.81 166 VAL A N 1
ATOM 1355 C CA . VAL A 1 166 ? -0.257 -9.896 -8.439 1.00 97.81 166 VAL A CA 1
ATOM 1356 C C . VAL A 1 166 ? -1.293 -9.427 -7.412 1.00 97.81 166 VAL A C 1
ATOM 1358 O O . VAL A 1 166 ? -1.573 -10.141 -6.449 1.00 97.81 166 VAL A O 1
ATOM 1361 N N . PHE A 1 167 ? -1.867 -8.240 -7.617 1.00 97.38 167 PHE A N 1
ATOM 1362 C CA . PHE A 1 167 ? -2.750 -7.550 -6.671 1.00 97.38 167 PHE A CA 1
ATOM 1363 C C . PHE A 1 167 ? -4.228 -7.540 -7.085 1.00 97.38 167 PHE A C 1
ATOM 1365 O O . PHE A 1 167 ? -5.088 -7.333 -6.232 1.00 97.38 167 PHE A O 1
ATOM 1372 N N . GLY A 1 168 ? -4.545 -7.812 -8.354 1.00 96.38 168 GLY A N 1
ATOM 1373 C CA . GLY A 1 168 ? -5.919 -7.858 -8.857 1.00 96.38 168 GLY A CA 1
ATOM 1374 C C . GLY A 1 168 ? -6.399 -6.545 -9.479 1.00 96.38 168 GLY A C 1
ATOM 1375 O O . GLY A 1 168 ? -5.697 -5.909 -10.263 1.00 96.38 168 GLY A O 1
ATOM 1376 N N . ASP A 1 169 ? -7.643 -6.170 -9.198 1.00 96.56 169 ASP A N 1
ATOM 1377 C CA . ASP A 1 169 ? -8.314 -5.074 -9.898 1.00 96.56 169 ASP A CA 1
ATOM 1378 C C . ASP A 1 169 ? -7.674 -3.702 -9.622 1.00 96.56 169 ASP A C 1
ATOM 1380 O O . ASP A 1 169 ? -7.214 -3.408 -8.521 1.00 96.56 169 ASP A O 1
ATOM 1384 N N . LEU A 1 170 ? -7.673 -2.827 -10.634 1.00 95.75 170 LEU A N 1
ATOM 1385 C CA . LEU A 1 170 ? -7.114 -1.468 -10.525 1.00 95.75 170 LEU A CA 1
ATOM 1386 C C . LEU A 1 170 ? -8.047 -0.498 -9.800 1.00 95.75 170 LEU A C 1
ATOM 1388 O O . LEU A 1 170 ? -7.612 0.533 -9.305 1.00 95.75 170 LEU A O 1
ATOM 1392 N N . TYR A 1 171 ? -9.336 -0.793 -9.783 1.00 95.31 171 TYR A N 1
ATOM 1393 C CA . TYR A 1 171 ? -10.346 0.008 -9.119 1.00 95.31 171 TYR A CA 1
ATOM 1394 C C . TYR A 1 171 ? -11.415 -0.933 -8.595 1.00 95.31 171 TYR A C 1
ATOM 1396 O O . TYR A 1 171 ? -11.784 -1.906 -9.250 1.00 95.31 171 TYR A O 1
ATOM 1404 N N . TYR A 1 172 ? -11.889 -0.653 -7.395 1.00 98.06 172 TYR A N 1
ATOM 1405 C CA . TYR A 1 172 ? -12.898 -1.451 -6.719 1.00 98.06 172 TYR A CA 1
ATOM 1406 C C . TYR A 1 172 ? -13.424 -0.657 -5.530 1.00 98.06 172 TYR A C 1
ATOM 1408 O O . TYR A 1 172 ? -12.951 0.434 -5.210 1.00 98.06 172 TYR A O 1
ATOM 1416 N N . SER A 1 173 ? -14.416 -1.208 -4.855 1.00 97.88 173 SER A N 1
ATOM 1417 C CA . SER A 1 173 ? -14.936 -0.647 -3.621 1.00 97.88 173 SER A CA 1
ATOM 1418 C C . SER A 1 173 ? -15.226 -1.754 -2.631 1.00 97.88 173 SER A C 1
ATOM 1420 O O . SER A 1 173 ? -15.475 -2.895 -3.024 1.00 97.88 173 SER A O 1
ATOM 1422 N N . PHE A 1 174 ? -15.228 -1.415 -1.353 1.00 97.44 174 PHE A N 1
ATOM 1423 C CA . PHE A 1 174 ? -15.605 -2.331 -0.291 1.00 97.44 174 PHE A CA 1
ATOM 1424 C C . PHE A 1 174 ? -16.285 -1.571 0.839 1.00 97.44 174 PHE A C 1
ATOM 1426 O O . PHE A 1 174 ? -16.028 -0.389 1.057 1.00 97.44 174 PHE A O 1
ATOM 1433 N N . ASP A 1 175 ? -17.126 -2.278 1.579 1.00 97.38 175 ASP A N 1
ATOM 1434 C CA . ASP A 1 175 ? -17.738 -1.757 2.791 1.00 97.38 175 ASP A CA 1
ATOM 1435 C C . ASP A 1 175 ? -16.982 -2.283 4.009 1.00 97.38 175 ASP A C 1
ATOM 1437 O O . ASP A 1 175 ? -16.619 -3.461 4.082 1.00 97.38 175 ASP A O 1
ATOM 1441 N N . TYR A 1 176 ? -16.758 -1.412 4.987 1.00 96.31 176 TYR A N 1
ATOM 1442 C CA . TYR A 1 176 ? -16.282 -1.804 6.305 1.00 96.31 176 TYR A CA 1
ATOM 1443 C C . TYR A 1 176 ? -17.114 -1.095 7.372 1.00 96.31 176 TYR A C 1
ATOM 1445 O O . TYR A 1 176 ? -17.107 0.132 7.477 1.00 96.31 176 TYR A O 1
ATOM 1453 N N . GLN A 1 177 ? -17.843 -1.883 8.166 1.00 93.62 177 GLN A N 1
ATOM 1454 C CA . GLN A 1 177 ? -18.867 -1.387 9.090 1.00 93.62 177 GLN A CA 1
ATOM 1455 C C . GLN A 1 177 ? -19.883 -0.476 8.367 1.00 93.62 177 GLN A C 1
ATOM 1457 O O . GLN A 1 177 ? -20.582 -0.930 7.468 1.00 93.62 177 GLN A O 1
ATOM 1462 N N . ASN A 1 178 ? -19.980 0.792 8.762 1.00 90.38 178 ASN A N 1
ATOM 1463 C CA . ASN A 1 178 ? -20.883 1.810 8.221 1.00 90.38 178 ASN A CA 1
ATOM 1464 C C . ASN A 1 178 ? -20.206 2.744 7.200 1.00 90.38 178 ASN A C 1
ATOM 1466 O O . ASN A 1 178 ? -20.771 3.788 6.871 1.00 90.38 178 ASN A O 1
ATOM 1470 N N . VAL A 1 179 ? -19.005 2.400 6.720 1.00 95.44 179 VAL A N 1
ATOM 1471 C CA . VAL A 1 179 ? -18.226 3.224 5.787 1.00 95.44 179 VAL A CA 1
ATOM 1472 C C . VAL A 1 179 ? -17.995 2.475 4.476 1.00 95.44 179 VAL A C 1
ATOM 1474 O O . VAL A 1 179 ? -17.516 1.341 4.474 1.00 95.44 179 VAL A O 1
ATOM 1477 N N . HIS A 1 180 ? -18.304 3.143 3.364 1.00 95.56 180 HIS A N 1
ATOM 1478 C CA . HIS A 1 180 ? -17.996 2.685 2.012 1.00 95.56 180 HIS A CA 1
ATOM 1479 C C . HIS A 1 180 ? -16.656 3.269 1.553 1.00 95.56 180 HIS A C 1
ATOM 1481 O O . HIS A 1 180 ? -16.470 4.488 1.571 1.00 95.56 180 HIS A O 1
ATOM 1487 N N . PHE A 1 181 ? -15.736 2.412 1.120 1.00 97.81 181 PHE A N 1
ATOM 1488 C CA . PHE A 1 181 ? -14.432 2.789 0.584 1.00 97.81 181 PHE A CA 1
ATOM 1489 C C . PHE A 1 181 ? -14.409 2.575 -0.926 1.00 97.81 181 PHE A C 1
ATOM 1491 O O . PHE A 1 181 ? -14.737 1.494 -1.410 1.00 97.81 181 PHE A O 1
ATOM 1498 N N . THR A 1 182 ? -13.961 3.583 -1.671 1.00 97.38 182 THR A N 1
ATOM 1499 C CA . THR A 1 182 ? -13.752 3.496 -3.121 1.00 97.38 182 THR A CA 1
ATOM 1500 C C . THR A 1 182 ? -12.268 3.654 -3.428 1.00 97.38 182 THR A C 1
ATOM 1502 O O . THR A 1 182 ? -11.664 4.672 -3.091 1.00 97.38 182 THR A O 1
ATOM 1505 N N . ILE A 1 183 ? -11.687 2.648 -4.076 1.00 97.31 183 ILE A N 1
ATOM 1506 C CA . ILE A 1 183 ? -10.304 2.639 -4.539 1.00 97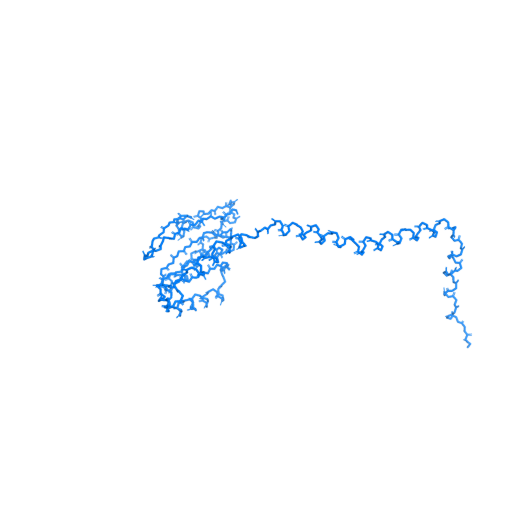.31 183 ILE A CA 1
ATOM 1507 C C . ILE A 1 183 ? -10.281 3.019 -6.015 1.00 97.31 183 ILE A C 1
ATOM 1509 O O . ILE A 1 183 ? -10.871 2.339 -6.857 1.00 97.31 183 ILE A O 1
ATOM 1513 N N . LEU A 1 184 ? -9.601 4.122 -6.317 1.00 94.69 184 LEU A N 1
ATOM 1514 C CA . LEU A 1 184 ? -9.458 4.659 -7.664 1.00 94.69 184 LEU A CA 1
ATOM 1515 C C . LEU A 1 184 ? -7.985 4.679 -8.046 1.00 94.69 184 LEU A C 1
ATOM 1517 O O . LEU A 1 184 ? -7.149 5.138 -7.272 1.00 94.69 184 LEU A O 1
ATOM 1521 N N . ASN A 1 185 ? -7.688 4.226 -9.260 1.00 91.00 185 ASN A N 1
ATOM 1522 C CA . ASN A 1 185 ? -6.354 4.308 -9.825 1.00 91.00 185 ASN A CA 1
ATOM 1523 C C . ASN A 1 185 ? -6.215 5.559 -10.707 1.00 91.00 185 ASN A C 1
ATOM 1525 O O . ASN A 1 185 ? -6.957 5.719 -11.677 1.00 91.00 185 ASN A O 1
ATOM 1529 N N . ASN A 1 186 ? -5.246 6.416 -10.381 1.00 92.00 186 ASN A N 1
ATOM 1530 C CA . ASN A 1 186 ? -4.857 7.584 -11.173 1.00 92.00 186 ASN A CA 1
ATOM 1531 C C . ASN A 1 186 ? -3.436 7.473 -11.765 1.00 92.00 186 ASN A C 1
ATOM 1533 O O . ASN A 1 186 ? -2.954 8.445 -12.348 1.00 92.00 186 ASN A O 1
ATOM 1537 N N . SER A 1 187 ? -2.779 6.314 -11.641 1.00 85.31 187 SER A N 1
ATOM 1538 C CA . SER A 1 187 ? -1.442 6.057 -12.169 1.00 85.31 187 SER A CA 1
ATOM 1539 C C . SER A 1 187 ? -1.466 6.196 -13.693 1.00 85.31 187 SER A C 1
ATOM 1541 O O . SER A 1 187 ? -1.968 5.314 -14.398 1.00 85.31 187 SER A O 1
ATOM 1543 N N . SER A 1 188 ? -0.978 7.328 -14.194 1.00 73.56 188 SER A N 1
ATOM 1544 C CA . SER A 1 188 ? -0.907 7.650 -15.625 1.00 73.56 188 SER A CA 1
ATOM 1545 C C . SER A 1 188 ? 0.522 7.684 -16.102 1.00 73.56 188 SER A C 1
ATOM 1547 O O . SER A 1 188 ? 1.446 7.842 -15.274 1.00 73.56 188 SER A O 1
#